Protein 1B6G (pdb70)

Radius of gyration: 17.7 Å; Cα contacts (8 Å, |Δi|>4): 627; chains: 1; bounding box: 46×47×39 Å

Organism: Xanthobacter autotrophicus (NCBI:txid280)

Solvent-accessible surface area: 12098 Å² total

Sequence (308 aa):
MVNAIRTPDQRFSNNLLDQYPFSPNYLDDLPPGYPGLRAHYLDEGNSDAEEDDVFLCLHGEPTWSYLYRKMIPVFAESGARVIAPDFFGFGKSDKPVDEEDYTFEFHRNFLLALIERLDLRNITLVVQDWGGFLGLTLPMADPSRFKRLIIMNALMTDPVTQPAFSAFVTQPADGFTAWKYDLVTPSDLRLDQFMKRWAPTLTEAEASAYAAPFPDTSYQAGVRKFPKMVAQRDQAIDISTEAISFWQNDWNGQTFMAIGMKDKLLGPDVMYPMKALINGCPEPLEIADAGHFVQEFGEQVAREALKHFAETE

InterPro domains:
  IPR000073 Alpha/beta hydrolase fold-1 [PF00561] (49-295)
  IPR000073 Alpha/beta hydrolase fold-1 [PR00111] (74-89)
  IPR000073 Alpha/beta hydrolase fold-1 [PR00111] (120-133)
  IPR000073 Alpha/beta hydrolase fold-1 [PR00111] (134-147)
  IPR000639 Epoxide hydrolase-like [PR00412] (54-72)
  IPR000639 Epoxide hydrolase-like [PR00412] (74-89)
  IPR000639 Epoxide hydrolase-like [PR00412] (120-133)
  IPR000639 Epoxide hydrolase-like [PR00412] (134-147)
  IPR000639 Epoxide hydrolase-like [PR00412] (284-306)
  IPR023489 Haloalkane dehalogenase, subfamily 1 [MF_01230] (2-308)
  IPR029058 Alpha/Beta hydrolase fold [G3DSA:3.40.50.1820] (1-310)
  IPR029058 Alpha/Beta hydrolase fold [SSF53474] (20-306)
  IPR051340 Haloalkane Dehalogenase Enzyme [PTHR42977] (33-165)

Foldseek 3Di:
DFAWDFFPPVLVVDADQDPFDWDWDACQPVHHPWIKIKGKDADLPDPEEEEAEDAFPAFLLLQSLQQVLQRVVRYIYIGIGFALHDRIIHRQALVCDDLVNRLVVVVSVCVVSVAANYAYEAAHSSACRVLLPCVVPVRRYAEYEDEQHHLADCVLPVLLQVLCPPDCVALVVLLCLQQPDQWRQQLVVCCVQWVVDDSSSSSSSRSRDPTCSSRSNNNNRSVCSNPPDPVSVSRVVSLCCQQPPDDHYYAYEYACAESRRGPSNVVVVQNSGPPYDDYHYDDHGYSSCSVVVNVSNVVSVVSVVVVD

CATH classification: 3.40.50.1820

Nearest PDB structures (foldseek):
  1b6g-assembly1_A  TM=1.003E+00  e=9.245E-66  Xanthobacter autotrophicus
  1bez-assembly1_A  TM=1.002E+00  e=3.307E-64  Xanthobacter autotrophicus
  1cij-assembly1_A  TM=1.003E+00  e=4.117E-63  Xanthobacter autotrophicus
  6f9o-assembly1_A  TM=8.985E-01  e=8.064E-27  Psychrobacter cryohalolentis K5
  5esr-assembly1_A-2  TM=8.765E-01  e=2.763E-26  Caulobacter vibrioides CB15

Secondary structure (DSSP, 8-state):
---EE---GGGGSS-SS--PPPEEEES-TT-TT-EEEEEEEE-TT-S-EEEE---TT--GGGGTTTHHHHHHTT-EEEEEPPTTSTTS-EES-GGG--HHHHHHHHHHHHHHHT--SEEEEE-THHHHHHTTSGGGSGGGEEEEEEE------TTT-THHHHTTTSSIIIIIHHHHHHHS-SS--HHHHHHHHSTT--HHHHHHHHTT-SSGGG-HHHHHHHHHHHS-----HHHHHHHHIIIII--SEEEEEEETT-SSSSHHHHHHHHHHSTTPPPPEEETT--S-GGGGHHHHHHHHHHHHHHT-

Structure (mmCIF, N/CA/C/O backbone):
data_1B6G
#
_entry.id   1B6G
#
_cell.length_a   92.180
_cell.length_b   72.029
_cell.length_c   40.909
_cell.angle_alpha   90.00
_cell.angle_beta   90.00
_cell.angle_gamma   90.00
#
_symmetry.space_group_name_H-M   'P 21 21 2'
#
loop_
_entity.id
_entity.type
_entity.pdbx_description
1 polymer 'HALOALKANE DEHALOGENASE'
2 non-polymer 'SULFATE ION'
3 non-polymer 'CHLORIDE ION'
4 non-polymer GLYCEROL
5 water water
#
loop_
_atom_site.group_PDB
_atom_site.id
_atom_site.type_symbol
_atom_site.label_atom_id
_atom_site.label_alt_id
_atom_site.label_comp_id
_atom_site.label_asym_id
_atom_site.label_entity_id
_atom_site.label_seq_id
_atom_site.pdbx_PDB_ins_code
_atom_site.Cartn_x
_atom_site.Cartn_y
_atom_site.Cartn_z
_atom_site.occupancy
_atom_site.B_iso_or_equiv
_atom_site.auth_seq_id
_atom_site.auth_comp_id
_atom_site.auth_asym_id
_atom_site.auth_atom_id
_atom_site.pdbx_PDB_model_num
ATOM 1 N N . MET A 1 1 ? 11.343 15.300 46.756 1.00 49.74 1 MET A N 1
ATOM 2 C CA . MET A 1 1 ? 12.007 15.375 45.448 1.00 40.36 1 MET A CA 1
ATOM 3 C C . MET A 1 1 ? 11.630 16.701 44.773 1.00 38.50 1 MET A C 1
ATOM 4 O O . MET A 1 1 ? 10.544 17.211 45.077 1.00 45.76 1 MET A O 1
ATOM 9 N N . VAL A 1 2 ? 12.473 17.238 43.918 1.00 33.54 2 VAL A N 1
ATOM 10 C CA . VAL A 1 2 ? 12.364 18.437 43.100 1.00 29.54 2 VAL A CA 1
ATOM 11 C C . VAL A 1 2 ? 11.243 18.332 42.067 1.00 30.10 2 VAL A C 1
ATOM 12 O O . VAL A 1 2 ? 11.173 17.242 41.463 1.00 29.82 2 VAL A O 1
ATOM 16 N N . ASN A 1 3 ? 10.441 19.382 41.882 1.00 27.14 3 ASN A N 1
ATOM 17 C CA . ASN A 1 3 ? 9.384 19.512 40.863 1.00 23.26 3 ASN A CA 1
ATOM 18 C C . ASN A 1 3 ? 9.958 19.597 39.453 1.00 19.74 3 ASN A C 1
ATOM 19 O O . ASN A 1 3 ? 10.638 20.598 39.171 1.00 18.24 3 ASN A O 1
ATOM 24 N N . ALA A 1 4 ? 9.808 18.612 38.581 1.00 16.76 4 ALA A N 1
ATOM 25 C CA . ALA A 1 4 ? 10.500 18.532 37.300 1.00 14.30 4 ALA A CA 1
ATOM 26 C C . ALA A 1 4 ? 9.602 17.946 36.228 1.00 13.30 4 ALA A C 1
ATOM 27 O O . ALA A 1 4 ? 8.625 17.242 36.501 1.00 15.00 4 ALA A O 1
ATOM 29 N N . ILE A 1 5 ? 9.946 18.275 34.983 1.00 13.00 5 ILE A N 1
ATOM 30 C CA . ILE A 1 5 ? 9.260 17.755 33.827 1.00 12.93 5 ILE A CA 1
ATOM 31 C C . ILE A 1 5 ? 10.263 17.111 32.883 1.00 12.41 5 ILE A C 1
ATOM 32 O O . ILE A 1 5 ? 11.480 17.330 32.970 1.00 13.59 5 ILE A O 1
ATOM 37 N N . ARG A 1 6 ? 9.738 16.334 31.962 1.00 12.49 6 ARG A N 1
ATOM 38 C CA . ARG A 1 6 ? 10.525 15.494 31.047 1.00 11.88 6 ARG A CA 1
ATOM 39 C C . ARG A 1 6 ? 10.154 15.806 29.621 1.00 11.47 6 ARG A C 1
ATOM 40 O O . ARG A 1 6 ? 8.982 15.809 29.236 1.00 12.37 6 ARG A O 1
ATOM 48 N N . THR A 1 7 ? 11.125 16.084 28.786 1.00 11.40 7 THR A N 1
ATOM 49 C CA . THR A 1 7 ? 10.878 16.355 27.375 1.00 10.94 7 THR A CA 1
ATOM 50 C C . THR A 1 7 ? 10.372 15.086 26.703 1.00 10.79 7 THR A C 1
ATOM 51 O O . THR A 1 7 ? 10.991 14.023 26.838 1.00 11.89 7 THR A O 1
ATOM 55 N N . PRO A 1 8 ? 9.279 15.141 25.967 1.00 11.69 8 PRO A N 1
ATOM 56 C CA . PRO A 1 8 ? 8.842 13.919 25.230 1.00 13.32 8 PRO A CA 1
ATOM 57 C C . PRO A 1 8 ? 9.917 13.399 24.314 1.00 12.78 8 PRO A C 1
ATOM 58 O O . PRO A 1 8 ? 10.602 14.174 23.626 1.00 12.99 8 PRO A O 1
ATOM 62 N N . ASP A 1 9 ? 10.072 12.076 24.278 1.00 14.37 9 ASP A N 1
ATOM 63 C CA . ASP A 1 9 ? 11.133 11.491 23.470 1.00 15.22 9 ASP A CA 1
ATOM 64 C C . ASP A 1 9 ? 10.963 11.788 22.001 1.00 12.89 9 ASP A C 1
ATOM 65 O O . ASP A 1 9 ? 11.968 11.867 21.285 1.00 13.13 9 ASP A O 1
ATOM 74 N N . GLN A 1 10 ? 9.716 12.001 21.540 1.00 13.74 10 GLN A N 1
ATOM 75 C CA . GLN A 1 10 ? 9.522 12.307 20.133 1.00 14.94 10 GLN A CA 1
ATOM 76 C C . GLN A 1 10 ? 10.254 13.576 19.723 1.00 12.38 10 GLN A C 1
ATOM 77 O O . GLN A 1 10 ? 10.521 13.737 18.524 1.00 12.42 10 GLN A O 1
ATOM 83 N N . ARG A 1 11 ? 10.551 14.512 20.632 1.00 11.27 11 ARG A N 1
ATOM 84 C CA . ARG A 1 11 ? 11.265 15.725 20.252 1.00 10.70 11 ARG A CA 1
ATOM 85 C C . ARG A 1 11 ? 12.655 15.429 19.707 1.00 10.70 11 ARG A C 1
ATOM 86 O O . ARG A 1 11 ? 13.250 16.291 19.060 1.00 11.08 11 ARG A O 1
ATOM 94 N N . PHE A 1 12 ? 13.173 14.228 19.968 1.00 10.53 12 PHE A N 1
ATOM 95 C CA . PHE A 1 12 ? 14.503 13.833 19.556 1.00 10.82 12 PHE A CA 1
ATOM 96 C C . PHE A 1 12 ? 14.447 12.916 18.356 1.00 10.73 12 PHE A C 1
ATOM 97 O O . PHE A 1 12 ? 15.499 12.431 17.908 1.00 11.65 12 PHE A O 1
ATOM 105 N N . SER A 1 13 ? 13.291 12.674 17.791 1.00 11.14 13 SER A N 1
ATOM 106 C CA . SER A 1 13 ? 13.172 11.751 16.672 1.00 11.30 13 SER A CA 1
ATOM 107 C C . SER A 1 13 ? 14.002 12.187 15.473 1.00 10.48 13 SER A C 1
ATOM 108 O O . SER A 1 13 ? 14.670 11.376 14.829 1.00 10.78 13 SER A O 1
ATOM 111 N N A ASN A 1 14 ? 13.820 13.477 15.173 0.59 10.33 14 ASN A N 1
ATOM 112 N N B ASN A 1 14 ? 14.041 13.475 15.057 0.41 12.53 14 ASN A N 1
ATOM 113 C CA A ASN A 1 14 ? 14.492 14.129 14.065 0.59 11.55 14 ASN A CA 1
ATOM 114 C CA B ASN A 1 14 ? 14.701 13.840 13.799 0.41 11.63 14 ASN A CA 1
ATOM 115 C C A ASN A 1 14 ? 15.673 14.893 14.636 0.59 11.41 14 ASN A C 1
ATOM 116 C C B ASN A 1 14 ? 16.013 14.594 13.906 0.41 11.59 14 ASN A C 1
ATOM 117 O O A ASN A 1 14 ? 15.491 15.953 15.231 0.59 12.22 14 ASN A O 1
ATOM 118 O O B ASN A 1 14 ? 16.391 15.385 13.024 0.41 14.75 14 ASN A O 1
ATOM 127 N N A LEU A 1 15 ? 16.861 14.349 14.459 0.59 11.20 15 LEU A N 1
ATOM 128 N N B LEU A 1 15 ? 16.820 14.401 14.930 0.41 11.65 15 LEU A N 1
ATOM 129 C CA A LEU A 1 15 ? 18.066 14.995 14.962 0.59 11.78 15 LEU A CA 1
ATOM 130 C CA B LEU A 1 15 ? 18.127 15.055 15.030 0.41 12.46 15 LEU A CA 1
ATOM 131 C C . LEU A 1 15 ? 19.123 14.787 13.903 1.00 12.94 15 LEU A C 1
ATOM 132 O O . LEU A 1 15 ? 19.213 13.716 13.329 1.00 15.27 15 LEU A O 1
ATOM 141 N N . ASP A 1 16 ? 19.953 15.821 13.635 1.00 12.50 16 ASP A N 1
ATOM 142 C CA . ASP A 1 16 ? 20.985 15.762 12.637 1.00 12.52 16 ASP A CA 1
ATOM 143 C C . ASP A 1 16 ? 22.293 15.277 13.226 1.00 11.38 16 ASP A C 1
ATOM 144 O O . ASP A 1 16 ? 22.904 15.938 14.096 1.00 11.96 16 ASP A O 1
ATOM 149 N N . GLN A 1 17 ? 22.792 14.124 12.746 1.00 11.91 17 GLN A N 1
ATOM 150 C CA . GLN A 1 17 ? 24.061 13.567 13.141 1.00 11.90 17 GLN A CA 1
ATOM 151 C C . GLN A 1 17 ? 24.203 13.353 14.658 1.00 11.11 17 GLN A C 1
ATOM 152 O O . GLN A 1 17 ? 25.209 13.690 15.273 1.00 12.52 17 GLN A O 1
ATOM 158 N N . TYR A 1 18 ? 23.182 12.718 15.231 1.00 10.48 18 TYR A N 1
ATOM 159 C CA . TYR A 1 18 ? 23.219 12.323 16.645 1.00 9.90 18 TYR A CA 1
ATOM 160 C C . TYR A 1 18 ? 22.753 10.863 16.736 1.00 10.06 18 TYR A C 1
ATOM 161 O O . TYR A 1 18 ? 21.595 10.601 17.155 1.00 10.75 18 TYR A O 1
ATOM 170 N N . PRO A 1 19 ? 23.602 9.922 16.314 1.00 10.32 19 PRO A N 1
ATOM 171 C CA . PRO A 1 19 ? 23.203 8.489 16.303 1.00 10.54 19 PRO A CA 1
ATOM 172 C C . PRO A 1 19 ? 23.508 7.786 17.592 1.00 10.17 19 PRO A C 1
ATOM 173 O O . PRO A 1 19 ? 23.500 6.552 17.593 1.00 12.81 19 PRO A O 1
ATOM 177 N N . PHE A 1 20 ? 23.759 8.481 18.669 1.00 10.37 20 PHE A N 1
ATOM 178 C CA . PHE A 1 20 ? 24.249 7.899 19.908 1.00 10.36 20 PHE A CA 1
ATOM 179 C C . PHE A 1 20 ? 23.101 7.458 20.788 1.00 10.22 20 PHE A C 1
ATOM 180 O O . PHE A 1 20 ? 22.171 8.244 21.025 1.00 10.49 20 PHE A O 1
ATOM 188 N N . SER A 1 21 ? 23.151 6.234 21.269 1.00 10.92 21 SER A N 1
ATOM 189 C CA . SER A 1 21 ? 22.009 5.656 21.983 1.00 10.47 21 SER A CA 1
ATOM 190 C C . SER A 1 21 ? 21.884 6.213 23.406 1.00 10.30 21 SER A C 1
ATOM 191 O O . SER A 1 21 ? 22.865 6.476 24.093 1.00 10.90 21 SER A O 1
ATOM 194 N N . PRO A 1 22 ? 20.647 6.341 23.885 1.00 10.44 22 PRO A N 1
ATOM 195 C CA . PRO A 1 22 ? 20.487 6.904 25.226 1.00 10.24 22 PRO A CA 1
ATOM 196 C C . PRO A 1 22 ? 20.792 5.945 26.352 1.00 10.68 22 PRO A C 1
ATOM 197 O O . PRO A 1 22 ? 20.477 4.764 26.294 1.00 12.35 22 PRO A O 1
ATOM 201 N N . ASN A 1 23 ? 21.337 6.497 27.431 1.00 11.07 23 ASN A N 1
ATOM 202 C CA . ASN A 1 23 ? 21.519 5.815 28.686 1.00 11.61 23 ASN A CA 1
ATOM 203 C C . ASN A 1 23 ? 20.983 6.713 29.771 1.00 11.38 23 ASN A C 1
ATOM 204 O O . ASN A 1 23 ? 21.062 7.942 29.658 1.00 11.09 23 ASN A O 1
ATOM 209 N N . TYR A 1 24 ? 20.449 6.137 30.839 1.00 12.09 24 TYR A N 1
ATOM 210 C CA . TYR A 1 24 ? 19.821 6.913 31.887 1.00 12.62 24 TYR A CA 1
ATOM 211 C C . TYR A 1 24 ? 20.251 6.491 33.274 1.00 13.88 24 TYR A C 1
ATOM 212 O O . TYR A 1 24 ? 20.439 5.302 33.548 1.00 15.36 24 TYR A O 1
ATOM 221 N N . LEU A 1 25 ? 20.372 7.433 34.171 1.00 14.79 25 LEU A N 1
ATOM 222 C CA . LEU A 1 25 ? 20.606 7.206 35.611 1.00 16.08 25 LEU A CA 1
ATOM 223 C C . LEU A 1 25 ? 19.420 7.827 36.342 1.00 15.51 25 LEU A C 1
ATOM 224 O O . LEU A 1 25 ? 19.200 9.029 36.267 1.00 16.77 25 LEU A O 1
ATOM 229 N N . ASP A 1 26 ? 18.666 7.010 37.029 1.00 17.65 26 ASP A N 1
ATOM 230 C CA . ASP A 1 26 ? 17.485 7.409 37.762 1.00 19.40 26 ASP A CA 1
ATOM 231 C C . ASP A 1 26 ? 17.835 7.549 39.228 1.00 20.24 26 ASP A C 1
ATOM 232 O O . ASP A 1 26 ? 18.538 6.709 39.796 1.00 22.15 26 ASP A O 1
ATOM 237 N N . ASP A 1 27 ? 17.307 8.591 39.848 1.00 22.48 27 ASP A N 1
ATOM 238 C CA . ASP A 1 27 ? 17.425 8.726 41.293 1.00 23.58 27 ASP A CA 1
ATOM 239 C C . ASP A 1 27 ? 18.872 8.625 41.799 1.00 26.05 27 ASP A C 1
ATOM 240 O O . ASP A 1 27 ? 19.130 7.937 42.802 1.00 28.11 27 ASP A O 1
ATOM 245 N N . LEU A 1 28 ? 19.822 9.281 41.141 1.00 24.98 28 LEU A N 1
ATOM 246 C CA . LEU A 1 28 ? 21.168 9.384 41.732 1.00 22.98 28 LEU A CA 1
ATOM 247 C C . LEU A 1 28 ? 21.078 9.906 43.142 1.00 24.27 28 LEU A C 1
ATOM 248 O O . LEU A 1 28 ? 20.137 10.647 43.452 1.00 23.99 28 LEU A O 1
ATOM 253 N N A PRO A 1 29 ? 22.002 9.550 44.024 0.47 25.31 29 PRO A N 1
ATOM 254 N N B PRO A 1 29 ? 22.022 9.576 44.021 0.53 25.35 29 PRO A N 1
ATOM 255 C CA A PRO A 1 29 ? 21.990 10.114 45.383 0.47 26.58 29 PRO A CA 1
ATOM 256 C CA B PRO A 1 29 ? 21.956 10.114 45.390 0.53 26.26 29 PRO A CA 1
ATOM 257 C C . PRO A 1 29 ? 21.978 11.641 45.337 1.00 23.85 29 PRO A C 1
ATOM 258 O O . PRO A 1 29 ? 22.835 12.254 44.684 1.00 24.25 29 PRO A O 1
ATOM 265 N N . GLY A 1 30 ? 21.004 12.245 46.021 1.00 25.40 30 GLY A N 1
ATOM 266 C CA . GLY A 1 30 ? 20.829 13.684 46.026 1.00 24.28 30 GLY A CA 1
ATOM 267 C C . GLY A 1 30 ? 19.832 14.166 44.993 1.00 21.14 30 GLY A C 1
ATOM 268 O O . GLY A 1 30 ? 19.492 15.352 44.978 1.00 22.89 30 GLY A O 1
ATOM 269 N N . TYR A 1 31 ? 19.377 13.266 44.103 1.00 20.58 31 TYR A N 1
ATOM 270 C CA . TYR A 1 31 ? 18.565 13.597 42.963 1.00 19.81 31 TYR A CA 1
ATOM 271 C C . TYR A 1 31 ? 17.389 12.651 42.866 1.00 19.33 31 TYR A C 1
ATOM 272 O O . TYR A 1 31 ? 17.092 12.111 41.786 1.00 19.82 31 TYR A O 1
ATOM 281 N N . PRO A 1 32 ? 16.632 12.470 43.963 1.00 23.24 32 PRO A N 1
ATOM 282 C CA . PRO A 1 32 ? 15.501 11.532 43.915 1.00 25.02 32 PRO A CA 1
ATOM 283 C C . PRO A 1 32 ? 14.451 12.057 42.965 1.00 23.98 32 PRO A C 1
ATOM 284 O O . PRO A 1 32 ? 14.103 13.232 42.862 1.00 24.63 32 PRO A O 1
ATOM 288 N N . GLY A 1 33 ? 13.899 11.140 42.201 1.00 23.90 33 GLY A N 1
ATOM 289 C CA . GLY A 1 33 ? 12.862 11.466 41.247 1.00 23.83 33 GLY A CA 1
ATOM 290 C C . GLY A 1 33 ? 13.327 12.001 39.908 1.00 21.70 33 GLY A C 1
ATOM 291 O O . GLY A 1 33 ? 12.486 12.177 39.037 1.00 26.49 33 GLY A O 1
ATOM 292 N N . LEU A 1 34 ? 14.627 12.198 39.736 1.00 17.76 34 LEU A N 1
ATOM 293 C CA . LEU A 1 34 ? 15.179 12.831 38.535 1.00 16.31 34 LEU A CA 1
ATOM 294 C C . LEU A 1 34 ? 15.912 11.762 37.729 1.00 16.90 34 LEU A C 1
ATOM 295 O O . LEU A 1 34 ? 16.669 10.992 38.334 1.00 18.68 34 LEU A O 1
ATOM 300 N N . ARG A 1 35 ? 15.647 11.787 36.406 1.00 14.45 35 ARG A N 1
ATOM 301 C CA . ARG A 1 35 ? 16.370 10.913 35.481 1.00 14.22 35 ARG A CA 1
ATOM 302 C C . ARG A 1 35 ? 17.372 11.744 34.670 1.00 12.55 35 ARG A C 1
ATOM 303 O O . ARG A 1 35 ? 16.957 12.778 34.091 1.00 13.06 35 ARG A O 1
ATOM 311 N N . ALA A 1 36 ? 18.615 11.341 34.660 1.00 12.64 36 ALA A N 1
ATOM 312 C CA . ALA A 1 36 ? 19.658 11.968 33.884 1.00 12.11 36 ALA A CA 1
ATOM 313 C C . ALA A 1 36 ? 19.998 11.134 32.669 1.00 11.37 36 ALA A C 1
ATOM 314 O O . ALA A 1 36 ? 20.118 9.897 32.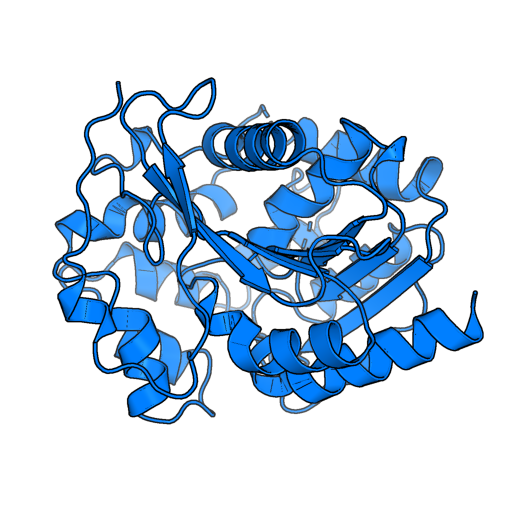759 1.00 13.52 36 ALA A O 1
ATOM 316 N N . HIS A 1 37 ? 20.176 11.761 31.536 1.00 10.59 37 HIS A N 1
ATOM 317 C CA . HIS A 1 37 ? 20.610 11.156 30.300 1.00 10.52 37 HIS A CA 1
ATOM 318 C C . HIS A 1 37 ? 22.110 11.305 30.142 1.00 10.53 37 HIS A C 1
ATOM 319 O O . HIS A 1 37 ? 22.679 12.394 30.413 1.00 10.79 37 HIS A O 1
ATOM 326 N N . TYR A 1 38 ? 22.762 10.279 29.622 1.00 10.54 38 TYR A N 1
ATOM 327 C CA . TYR A 1 38 ? 24.171 10.404 29.216 1.00 10.73 38 TYR A CA 1
ATOM 328 C C . TYR A 1 38 ? 24.424 9.462 28.052 1.00 10.69 38 TYR A C 1
ATOM 329 O O . TYR A 1 38 ? 23.817 8.373 27.912 1.00 11.31 38 TYR A O 1
ATOM 338 N N . LEU A 1 39 ? 25.360 9.850 27.210 1.00 10.16 39 LEU A N 1
ATOM 339 C CA . LEU A 1 39 ? 25.949 9.017 26.204 1.00 10.41 39 LEU A CA 1
ATOM 340 C C . LEU A 1 39 ? 27.098 8.232 26.804 1.00 10.99 39 LEU A C 1
ATOM 341 O O . LEU A 1 39 ? 27.821 8.713 27.671 1.00 11.03 39 LEU A O 1
ATOM 346 N N . ASP A 1 40 ? 27.253 6.989 26.316 1.00 11.12 40 ASP A N 1
ATOM 347 C CA . ASP A 1 40 ? 28.310 6.047 26.737 1.00 11.48 40 ASP A CA 1
ATOM 348 C C . ASP A 1 40 ? 28.743 5.314 25.500 1.00 11.60 40 ASP A C 1
ATOM 349 O O . ASP A 1 40 ? 28.146 4.312 25.123 1.00 12.88 40 ASP A O 1
ATOM 354 N N . GLU A 1 41 ? 29.712 5.853 24.811 1.00 11.93 41 GLU A N 1
ATOM 355 C CA . GLU A 1 41 ? 30.124 5.436 23.492 1.00 11.86 41 GLU A CA 1
ATOM 356 C C . GLU A 1 41 ? 31.523 4.844 23.535 1.00 12.88 41 GLU A C 1
ATOM 357 O O . GLU A 1 41 ? 32.341 5.167 24.365 1.00 18.09 41 GLU A O 1
ATOM 363 N N . GLY A 1 42 ? 31.814 3.971 22.585 1.00 13.40 42 GLY A N 1
ATOM 364 C CA . GLY A 1 42 ? 33.055 3.307 22.543 1.00 13.40 42 GLY A CA 1
ATOM 365 C C . GLY A 1 42 ? 33.139 2.108 23.437 1.00 13.51 42 GLY A C 1
ATOM 366 O O . GLY A 1 42 ? 32.161 1.672 24.007 1.00 16.30 42 GLY A O 1
ATOM 367 N N . ASN A 1 43 ? 34.322 1.518 23.527 1.00 13.85 43 ASN A N 1
ATOM 368 C CA . ASN A 1 43 ? 34.531 0.291 24.297 1.00 14.24 43 ASN A CA 1
ATOM 369 C C . ASN A 1 43 ? 34.246 0.544 25.800 1.00 13.36 43 ASN A C 1
ATOM 370 O O . ASN A 1 43 ? 34.995 1.296 26.414 1.00 15.27 43 ASN A O 1
ATOM 375 N N . SER A 1 44 ? 33.235 -0.110 26.354 1.00 15.14 44 SER A N 1
ATOM 376 C CA . SER A 1 44 ? 32.830 0.043 27.727 1.00 16.50 44 SER A CA 1
ATOM 377 C C . SER A 1 44 ? 33.949 -0.344 28.698 1.00 16.63 44 SER A C 1
ATOM 378 O O . SER A 1 44 ? 33.933 0.101 29.842 1.00 19.34 44 SER A O 1
ATOM 383 N N . ASP A 1 45 ? 34.854 -1.222 28.276 1.00 17.88 45 ASP A N 1
ATOM 384 C CA . ASP A 1 45 ? 35.985 -1.694 29.066 1.00 20.60 45 ASP A CA 1
ATOM 385 C C . ASP A 1 45 ? 37.261 -0.927 28.772 1.00 19.93 45 ASP A C 1
ATOM 386 O O . ASP A 1 45 ? 38.315 -1.335 29.264 1.00 21.04 45 ASP A O 1
ATOM 391 N N . ALA A 1 46 ? 37.185 0.203 28.071 1.00 17.39 46 ALA A N 1
ATOM 392 C CA . ALA A 1 46 ? 38.390 0.939 27.737 1.00 17.82 46 ALA A CA 1
ATOM 393 C C . ALA A 1 46 ? 39.068 1.464 29.010 1.00 19.42 46 ALA A C 1
ATOM 394 O O . ALA A 1 46 ? 38.419 1.743 30.020 1.00 23.01 46 ALA A O 1
ATOM 396 N N A GLU A 1 47 ? 40.387 1.575 28.947 0.63 19.64 47 GLU A N 1
ATOM 397 N N B GLU A 1 47 ? 40.370 1.646 28.878 0.37 19.93 47 GLU A N 1
ATOM 398 C CA A GLU A 1 47 ? 41.030 2.140 30.144 0.63 19.56 47 GLU A CA 1
ATOM 399 C CA B GLU A 1 47 ? 41.412 2.181 29.706 0.37 20.31 47 GLU A CA 1
ATOM 400 C C A GLU A 1 47 ? 40.699 3.620 30.213 0.63 20.05 47 GLU A C 1
ATOM 401 C C B GLU A 1 47 ? 41.481 3.701 29.818 0.37 18.37 47 GLU A C 1
ATOM 402 O O A GLU A 1 47 ? 40.338 4.095 31.304 0.63 24.92 47 GLU A O 1
ATOM 403 O O B GLU A 1 47 ? 42.322 4.260 30.539 0.37 17.34 47 GLU A O 1
ATOM 414 N N A ASP A 1 48 ? 40.788 4.354 29.115 0.63 17.80 48 ASP A N 1
ATOM 415 N N B ASP A 1 48 ? 40.613 4.361 29.075 0.37 17.90 48 ASP A N 1
ATOM 416 C CA A ASP A 1 48 ? 40.592 5.807 29.074 0.63 18.84 48 ASP A CA 1
ATOM 417 C CA B ASP A 1 48 ? 40.576 5.821 29.167 0.37 18.39 48 ASP A CA 1
ATOM 418 C C . ASP A 1 48 ? 39.121 6.171 28.884 1.00 17.74 48 ASP A C 1
ATOM 419 O O . ASP A 1 48 ? 38.462 5.591 28.022 1.00 19.43 48 ASP A O 1
ATOM 428 N N . VAL A 1 49 ? 38.671 7.169 29.645 1.00 15.44 49 VAL A N 1
ATOM 429 C CA . VAL A 1 49 ? 37.307 7.644 29.498 1.00 14.32 49 VAL A CA 1
ATOM 430 C C . VAL A 1 49 ? 37.347 9.151 29.298 1.00 13.29 49 VAL A C 1
ATOM 431 O O . VAL A 1 49 ? 37.914 9.875 30.112 1.00 14.35 49 VAL A O 1
ATOM 438 N N . PHE A 1 50 ? 36.750 9.616 28.194 1.00 12.87 50 PHE A N 1
ATOM 439 C CA . PHE A 1 50 ? 36.609 11.046 27.896 1.00 12.62 50 PHE A CA 1
ATOM 440 C C . PHE A 1 50 ? 35.282 11.493 28.441 1.00 12.34 50 PHE A C 1
ATOM 441 O O . PHE A 1 50 ? 34.224 11.123 27.931 1.00 13.71 50 PHE A O 1
ATOM 449 N N . LEU A 1 51 ? 35.312 12.301 29.503 1.00 10.99 51 LEU A N 1
ATOM 450 C CA . LEU A 1 51 ? 34.104 12.820 30.130 1.00 11.26 51 LEU A CA 1
ATOM 451 C C . LEU A 1 51 ? 33.835 14.216 29.550 1.00 10.20 51 LEU A C 1
ATOM 452 O O . LEU A 1 51 ? 34.585 15.168 29.876 1.00 10.84 51 LEU A O 1
ATOM 457 N N . CYS A 1 52 ? 32.834 14.341 28.729 1.00 10.25 52 CYS A N 1
ATOM 458 C CA . CYS A 1 52 ? 32.594 15.508 27.896 1.00 9.48 52 CYS A CA 1
ATOM 459 C C . CYS A 1 52 ? 31.416 16.300 28.473 1.00 9.23 52 CYS A C 1
ATOM 460 O O . CYS A 1 52 ? 30.273 15.834 28.449 1.00 10.10 52 CYS A O 1
ATOM 463 N N . LEU A 1 53 ? 31.700 17.487 29.007 1.00 9.23 53 LEU A N 1
ATOM 464 C CA . LEU A 1 53 ? 30.728 18.278 29.750 1.00 9.39 53 LEU A CA 1
ATOM 465 C C . LEU A 1 53 ? 30.300 19.497 28.944 1.00 8.87 53 LEU A C 1
ATOM 466 O O . LEU A 1 53 ? 31.156 20.302 28.524 1.00 9.47 53 LEU A O 1
ATOM 471 N N . HIS A 1 54 ? 28.990 19.631 28.708 1.00 9.06 54 HIS A N 1
ATOM 472 C CA . HIS A 1 54 ? 28.462 20.744 27.916 1.00 8.77 54 HIS A CA 1
ATOM 473 C C . HIS A 1 54 ? 28.225 21.955 28.817 1.00 8.92 54 HIS A C 1
ATOM 474 O O . HIS A 1 54 ? 28.346 21.876 30.044 1.00 9.59 54 HIS A O 1
ATOM 481 N N . GLY A 1 55 ? 27.816 23.057 28.201 1.00 8.94 55 GLY A N 1
ATOM 482 C CA . GLY A 1 55 ? 27.473 24.267 28.938 1.00 9.70 55 GLY A CA 1
ATOM 483 C C . GLY A 1 55 ? 26.153 24.819 28.513 1.00 8.89 55 GLY A C 1
ATOM 484 O O . GLY A 1 55 ? 25.203 24.107 28.155 1.00 9.40 55 GLY A O 1
ATOM 485 N N . GLU A 1 56 ? 26.028 26.134 28.633 1.00 9.34 56 GLU A N 1
ATOM 486 C CA . GLU A 1 56 ? 24.808 26.865 28.351 1.00 8.78 56 GLU A CA 1
ATOM 487 C C . GLU A 1 56 ? 24.703 27.204 26.882 1.00 8.52 56 GLU A C 1
ATOM 488 O O . GLU A 1 56 ? 25.683 27.684 26.319 1.00 10.96 56 GLU A O 1
ATOM 494 N N . PRO A 1 57 ? 23.529 27.162 26.246 1.00 8.87 57 PRO A N 1
ATOM 495 C CA . PRO A 1 57 ? 22.289 26.464 26.597 1.00 8.84 57 PRO A CA 1
ATOM 496 C C . PRO A 1 57 ? 22.191 25.163 25.784 1.00 8.52 57 PRO A C 1
ATOM 497 O O . PRO A 1 57 ? 21.262 24.984 25.016 1.00 10.36 57 PRO A O 1
ATOM 501 N N . THR A 1 58 ? 23.202 24.314 25.925 1.00 8.44 58 THR A N 1
ATOM 502 C CA . THR A 1 58 ? 23.391 23.171 25.027 1.00 8.50 58 THR A CA 1
ATOM 503 C C . THR A 1 58 ? 23.102 21.868 25.749 1.00 8.45 58 THR A C 1
ATOM 504 O O . THR A 1 58 ? 22.389 21.822 26.737 1.00 8.58 58 THR A O 1
ATOM 508 N N . TRP A 1 59 ? 23.646 20.781 25.169 1.00 8.48 59 TRP A N 1
ATOM 509 C CA . TRP A 1 59 ? 23.497 19.419 25.703 1.00 8.33 59 TRP A CA 1
ATOM 510 C C . TRP A 1 59 ? 24.577 18.603 25.001 1.00 8.74 59 TRP A C 1
ATOM 511 O O . TRP A 1 59 ? 25.414 19.141 24.283 1.00 8.70 59 TRP A O 1
ATOM 522 N N . SER A 1 60 ? 24.565 17.284 25.222 1.00 8.74 60 SER A N 1
ATOM 523 C CA . SER A 1 60 ? 25.584 16.392 24.667 1.00 8.97 60 SER A CA 1
ATOM 524 C C . SER A 1 60 ? 25.619 16.422 23.146 1.00 8.73 60 SER A C 1
ATOM 525 O O . SER A 1 60 ? 26.652 16.075 22.578 1.00 9.39 60 SER A O 1
ATOM 528 N N . TYR A 1 61 ? 24.559 16.903 22.486 1.00 8.48 61 TYR A N 1
ATOM 529 C CA . TYR A 1 61 ? 24.558 17.146 21.043 1.00 8.53 61 TYR A CA 1
ATOM 530 C C . TYR A 1 61 ? 25.759 17.961 20.599 1.00 8.20 61 TYR A C 1
ATOM 531 O O . TYR A 1 61 ? 26.311 17.788 19.528 1.00 8.78 61 TYR A O 1
ATOM 540 N N . LEU A 1 62 ? 26.197 18.915 21.453 1.00 8.47 62 LEU A N 1
ATOM 541 C CA . LEU A 1 62 ? 27.335 19.778 21.147 1.00 8.91 62 LEU A CA 1
ATOM 542 C C . LEU A 1 62 ? 28.603 18.973 20.918 1.00 8.84 62 LEU A C 1
ATOM 543 O O . LEU A 1 62 ? 29.500 19.449 20.216 1.00 9.32 62 LEU A O 1
ATOM 548 N N . TYR A 1 63 ? 28.727 17.800 21.504 1.00 9.02 63 TYR A N 1
ATOM 549 C CA . TYR A 1 63 ? 29.889 16.932 21.381 1.00 9.35 63 TYR A CA 1
ATOM 550 C C . TYR A 1 63 ? 29.814 15.975 20.210 1.00 9.41 63 TYR A C 1
ATOM 551 O O . TYR A 1 63 ? 30.733 15.134 20.057 1.00 9.85 63 TYR A O 1
ATOM 560 N N . ARG A 1 64 ? 28.812 16.045 19.347 1.00 9.28 64 ARG A N 1
ATOM 561 C CA . ARG A 1 64 ? 28.606 15.012 18.332 1.00 9.81 64 ARG A CA 1
ATOM 562 C C . ARG A 1 64 ? 29.737 14.842 17.343 1.00 9.71 64 ARG A C 1
ATOM 563 O O . ARG A 1 64 ? 29.845 13.792 16.735 1.00 11.19 64 ARG A O 1
ATOM 571 N N . LYS A 1 65 ? 30.557 15.876 17.094 1.00 10.07 65 LYS A N 1
ATOM 572 C CA . LYS A 1 65 ? 31.697 15.774 16.193 1.00 10.40 65 LYS A CA 1
ATOM 573 C C . LYS A 1 65 ? 32.949 15.225 16.866 1.00 10.63 65 LYS A C 1
ATOM 574 O O . LYS A 1 65 ? 33.863 14.756 16.196 1.00 13.16 65 LYS A O 1
ATOM 580 N N . MET A 1 66 ? 33.015 15.345 18.174 1.00 10.26 66 MET A N 1
ATOM 581 C CA . MET A 1 66 ? 34.166 14.874 18.959 1.00 10.36 66 MET A CA 1
ATOM 582 C C . MET A 1 66 ? 34.041 13.421 19.368 1.00 10.64 66 MET A C 1
ATOM 583 O O . MET A 1 66 ? 35.035 12.673 19.419 1.00 11.60 66 MET A O 1
ATOM 588 N N . ILE A 1 67 ? 32.834 13.004 19.763 1.00 10.71 67 ILE A N 1
ATOM 589 C CA . ILE A 1 67 ? 32.613 11.661 20.271 1.00 11.21 67 ILE A CA 1
ATOM 590 C C . ILE A 1 67 ? 33.143 10.578 19.342 1.00 11.81 67 ILE A C 1
ATOM 591 O O . ILE A 1 67 ? 33.864 9.679 19.804 1.00 12.48 67 ILE A O 1
ATOM 596 N N . PRO A 1 68 ? 32.824 10.617 18.050 1.00 12.02 68 PRO A N 1
ATOM 597 C CA . PRO A 1 68 ? 33.316 9.526 17.172 1.00 13.11 68 PRO A CA 1
ATOM 598 C C . PRO A 1 68 ? 34.826 9.449 17.149 1.00 13.26 68 PRO A C 1
ATOM 599 O O . PRO A 1 68 ? 35.420 8.364 17.022 1.00 14.21 68 PRO A O 1
ATOM 603 N N . VAL A 1 69 ? 35.513 10.591 17.210 1.00 12.79 69 VAL A N 1
ATOM 604 C CA . VAL A 1 69 ? 36.958 10.647 17.142 1.00 13.17 69 VAL A CA 1
ATOM 605 C C . VAL A 1 69 ? 37.569 9.992 18.361 1.00 13.57 69 VAL A C 1
ATOM 606 O O . VAL A 1 69 ? 38.484 9.161 18.304 1.00 14.69 69 VAL A O 1
ATOM 610 N N . PHE A 1 70 ? 37.031 10.357 19.527 1.00 12.71 70 PHE A N 1
ATOM 611 C CA . PHE A 1 70 ? 37.516 9.733 20.758 1.00 12.73 70 PHE A CA 1
ATOM 612 C C . PHE A 1 70 ? 37.233 8.240 20.771 1.00 13.44 70 PHE A C 1
ATOM 613 O O . PHE A 1 70 ? 38.110 7.463 21.144 1.00 16.11 70 PHE A O 1
ATOM 621 N N . ALA A 1 71 ? 36.039 7.845 20.349 1.00 13.85 71 ALA A N 1
ATOM 622 C CA . ALA A 1 71 ? 35.690 6.410 20.374 1.00 14.31 71 ALA A CA 1
ATOM 623 C C . ALA A 1 71 ? 36.610 5.616 19.436 1.00 15.44 71 ALA A C 1
ATOM 624 O O . ALA A 1 71 ? 37.041 4.514 19.757 1.00 17.89 71 ALA A O 1
ATOM 626 N N . GLU A 1 72 ? 36.863 6.186 18.255 1.00 16.33 72 GLU A N 1
ATOM 627 C CA . GLU A 1 72 ? 37.698 5.473 17.269 1.00 19.43 72 GLU A CA 1
ATOM 628 C C . GLU A 1 72 ? 39.110 5.276 17.753 1.00 21.56 72 GLU A C 1
ATOM 629 O O . GLU A 1 72 ? 39.779 4.364 17.274 1.00 22.60 72 GLU A O 1
ATOM 640 N N . SER A 1 73 ? 39.575 6.062 18.695 1.00 18.67 73 SER A N 1
ATOM 641 C CA . SER A 1 73 ? 40.913 5.894 19.229 1.00 19.48 73 SER A CA 1
ATOM 642 C C . SER A 1 73 ? 40.989 4.758 20.241 1.00 19.71 73 SER A C 1
ATOM 643 O O . SER A 1 73 ? 42.085 4.463 20.697 1.00 21.01 73 SER A O 1
ATOM 646 N N . GLY A 1 74 ? 39.864 4.141 20.552 1.00 17.85 74 GLY A N 1
ATOM 647 C CA . GLY A 1 74 ? 39.762 3.036 21.461 1.00 18.61 74 GLY A CA 1
ATOM 648 C C . GLY A 1 74 ? 39.331 3.409 22.848 1.00 17.84 74 GLY A C 1
ATOM 649 O O . GLY A 1 74 ? 39.273 2.578 23.770 1.00 21.07 74 GLY A O 1
ATOM 650 N N . ALA A 1 75 ? 38.992 4.669 23.072 1.00 18.16 75 ALA A N 1
ATOM 651 C CA . ALA A 1 75 ? 38.532 5.149 24.356 1.00 17.42 75 ALA A CA 1
ATOM 652 C C . ALA A 1 75 ? 37.014 5.018 24.509 1.00 15.53 75 ALA A C 1
ATOM 653 O O . ALA A 1 75 ? 36.285 4.873 23.535 1.00 16.57 75 ALA A O 1
ATOM 655 N N . ARG A 1 76 ? 36.577 5.096 25.760 1.00 16.02 76 ARG A N 1
ATOM 656 C CA . ARG A 1 76 ? 35.176 5.247 26.125 1.00 14.91 76 ARG A CA 1
ATOM 657 C C . ARG A 1 76 ? 34.846 6.725 26.217 1.00 13.64 76 ARG A C 1
ATOM 658 O O . ARG A 1 76 ? 35.733 7.521 26.591 1.00 15.38 76 ARG A O 1
ATOM 666 N N . VAL A 1 77 ? 33.632 7.102 25.916 1.00 13.58 77 VAL A N 1
ATOM 667 C CA . VAL A 1 77 ? 33.214 8.494 25.959 1.00 12.03 77 VAL A CA 1
ATOM 668 C C . VAL A 1 77 ? 31.928 8.592 26.730 1.00 11.75 77 VAL A C 1
ATOM 669 O O . VAL A 1 77 ? 30.930 7.943 26.388 1.00 13.02 77 VAL A O 1
ATOM 673 N N . ILE A 1 78 ? 31.914 9.411 27.777 1.00 11.62 78 ILE A N 1
ATOM 674 C CA . ILE A 1 78 ? 30.736 9.681 28.578 1.00 11.09 78 ILE A CA 1
ATOM 675 C C . ILE A 1 78 ? 30.366 11.132 28.392 1.00 10.26 78 ILE A C 1
ATOM 676 O O . ILE A 1 78 ? 31.176 12.025 28.661 1.00 11.30 78 ILE A O 1
ATOM 681 N N . ALA A 1 79 ? 29.125 11.419 27.974 1.00 9.85 79 ALA A N 1
ATOM 682 C CA . ALA A 1 79 ? 28.683 12.788 27.713 1.00 9.42 79 ALA A CA 1
ATOM 683 C C . ALA A 1 79 ? 27.323 12.970 28.331 1.00 9.48 79 ALA A C 1
ATOM 684 O O . ALA A 1 79 ? 26.284 12.593 27.756 1.00 10.21 79 ALA A O 1
ATOM 686 N N . PRO A 1 80 ? 27.276 13.489 29.569 1.00 9.67 80 PRO A N 1
ATOM 687 C CA . PRO A 1 80 ? 25.991 13.646 30.259 1.00 10.15 80 PRO A CA 1
ATOM 688 C C . PRO A 1 80 ? 25.306 14.947 29.896 1.00 9.20 80 PRO A C 1
ATOM 689 O O . PRO A 1 80 ? 25.985 15.938 29.587 1.00 9.94 80 PRO A O 1
ATOM 693 N N . ASP A 1 81 ? 24.004 14.966 29.995 1.00 9.15 81 ASP A N 1
ATOM 694 C CA . ASP A 1 81 ? 23.189 16.173 29.937 1.00 9.39 81 ASP A CA 1
ATOM 695 C C . ASP A 1 81 ? 22.919 16.640 31.354 1.00 9.38 81 ASP A C 1
ATOM 696 O O . ASP A 1 81 ? 22.371 15.862 32.168 1.00 9.67 81 ASP A O 1
ATOM 701 N N . PHE A 1 82 ? 23.228 17.888 31.673 1.00 9.22 82 PHE A N 1
ATOM 702 C CA . PHE A 1 82 ? 22.816 18.411 32.964 1.00 9.51 82 PHE A CA 1
ATOM 703 C C . PHE A 1 82 ? 21.319 18.382 33.119 1.00 9.54 82 PHE A C 1
ATOM 704 O O . PHE A 1 82 ? 20.557 18.518 32.159 1.00 9.76 82 PHE A O 1
ATOM 712 N N . PHE A 1 83 ? 20.859 18.225 34.358 1.00 10.13 83 PHE A N 1
ATOM 713 C CA . PHE A 1 83 ? 19.433 18.466 34.620 1.00 10.05 83 PHE A CA 1
ATOM 714 C C . PHE A 1 83 ? 19.087 19.880 34.129 1.00 9.25 83 PHE A C 1
ATOM 715 O O . PHE A 1 83 ? 19.861 20.818 34.338 1.00 10.09 83 PHE A O 1
ATOM 723 N N . GLY A 1 84 ? 17.955 19.996 33.456 1.00 10.20 84 GLY A N 1
ATOM 724 C CA . GLY A 1 84 ? 17.543 21.187 32.776 1.00 9.74 84 GLY A CA 1
ATOM 725 C C . GLY A 1 84 ? 17.828 21.189 31.280 1.00 9.15 84 GLY A C 1
ATOM 726 O O . GLY A 1 84 ? 17.416 22.125 30.590 1.00 9.71 84 GLY A O 1
ATOM 727 N N . PHE A 1 85 ? 18.554 20.178 30.766 1.00 8.86 85 PHE A N 1
ATOM 728 C CA . PHE A 1 85 ? 19.111 20.242 29.422 1.00 8.83 85 PHE A CA 1
ATOM 729 C C . PHE A 1 85 ? 18.966 18.899 28.722 1.00 9.00 85 PHE A C 1
ATOM 730 O O . PHE A 1 85 ? 18.859 17.842 29.364 1.00 9.64 85 PHE A O 1
ATOM 738 N N . GLY A 1 86 ? 18.990 18.936 27.394 1.00 9.07 86 GLY A N 1
ATOM 739 C CA . GLY A 1 86 ? 19.074 17.698 26.615 1.00 8.97 86 GLY A CA 1
ATOM 740 C C . GLY A 1 86 ? 17.925 16.751 26.925 1.00 8.57 86 GLY A C 1
ATOM 741 O O . GLY A 1 86 ? 16.771 17.167 26.914 1.00 9.08 86 GLY A O 1
ATOM 742 N N . LYS A 1 87 ? 18.265 15.496 27.154 1.00 9.23 87 LYS A N 1
ATOM 743 C CA . LYS A 1 87 ? 17.288 14.443 27.448 1.00 9.68 87 LYS A CA 1
ATOM 744 C C . LYS A 1 87 ? 17.185 14.222 28.936 1.00 9.63 87 LYS A C 1
ATOM 745 O O . LYS A 1 87 ? 16.444 13.308 29.371 1.00 11.14 87 LYS A O 1
ATOM 751 N N . SER A 1 88 ? 17.843 15.025 29.785 1.00 9.89 88 SER A N 1
ATOM 752 C CA . SER A 1 88 ? 17.681 14.906 31.219 1.00 10.02 88 SER A CA 1
ATOM 753 C C . SER A 1 88 ? 16.412 15.543 31.707 1.00 10.33 88 SER A C 1
ATOM 754 O O . SER A 1 88 ? 15.842 16.453 31.046 1.00 10.56 88 SER A O 1
ATOM 757 N N . ASP A 1 89 ? 15.908 15.139 32.862 1.00 11.00 89 ASP A N 1
ATOM 758 C CA . ASP A 1 89 ? 14.741 15.807 33.461 1.00 11.23 89 ASP A CA 1
ATOM 759 C C . ASP A 1 89 ? 15.099 17.249 33.803 1.00 11.14 89 ASP A C 1
ATOM 760 O O . ASP A 1 89 ? 16.260 17.617 33.947 1.00 11.45 89 ASP A O 1
ATOM 765 N N . LYS A 1 90 ? 14.058 18.054 33.928 1.00 11.46 90 LYS A N 1
ATOM 766 C CA . LYS A 1 90 ? 14.167 19.512 33.960 1.00 11.46 90 LYS A CA 1
ATOM 767 C C . LYS A 1 90 ? 13.346 20.095 35.101 1.00 11.72 90 LYS A C 1
ATOM 768 O O . LYS A 1 90 ? 12.144 20.273 34.992 1.00 12.00 90 LYS A O 1
ATOM 774 N N . PRO A 1 91 ? 13.998 20.335 36.247 1.00 11.93 91 PRO A N 1
ATOM 775 C CA . PRO A 1 91 ? 13.337 21.117 37.317 1.00 12.75 91 PRO A CA 1
ATOM 776 C C . PRO A 1 91 ? 12.675 22.367 36.763 1.00 12.50 91 PRO A C 1
ATOM 777 O O . PRO A 1 91 ? 13.264 23.036 35.889 1.00 12.03 91 PRO A O 1
ATOM 781 N N . VAL A 1 92 ? 11.474 22.672 37.218 1.00 13.96 92 VAL A N 1
ATOM 782 C CA . VAL A 1 92 ? 10.711 23.786 36.687 1.00 14.19 92 VAL A CA 1
ATOM 783 C C . VAL A 1 92 ? 10.995 25.088 37.407 1.00 14.65 92 VAL A C 1
ATOM 784 O O . VAL A 1 92 ? 10.651 26.142 36.863 1.00 15.26 92 VAL A O 1
ATOM 788 N N . ASP A 1 93 ? 11.647 25.104 38.562 1.00 14.46 93 ASP A N 1
ATOM 789 C CA . ASP A 1 93 ? 11.911 26.327 39.321 1.00 15.31 93 ASP A CA 1
ATOM 790 C C . ASP A 1 93 ? 13.390 26.669 39.213 1.00 14.25 93 ASP A C 1
ATOM 791 O O . ASP A 1 93 ? 14.281 25.868 39.495 1.00 15.11 93 ASP A O 1
ATOM 796 N N . GLU A 1 94 ? 13.669 27.928 38.844 1.00 14.63 94 GLU A N 1
ATOM 797 C CA . GLU A 1 94 ? 15.034 28.419 38.738 1.00 14.25 94 GLU A CA 1
ATOM 798 C C . GLU A 1 94 ? 15.778 28.253 40.050 1.00 14.53 94 GLU A C 1
ATOM 799 O O . GLU A 1 94 ? 16.966 28.043 40.074 1.00 13.34 94 GLU A O 1
ATOM 805 N N . GLU A 1 95 ? 15.089 28.376 41.195 1.00 15.99 95 GLU A N 1
ATOM 806 C CA . GLU A 1 95 ? 15.723 28.293 42.516 1.00 17.32 95 GLU A CA 1
ATOM 807 C C . GLU A 1 95 ? 16.365 26.937 42.789 1.00 16.41 95 GLU A C 1
ATOM 808 O O . GLU A 1 95 ? 17.265 26.810 43.595 1.00 18.37 95 GLU A O 1
ATOM 819 N N . ASP A 1 96 ? 15.889 25.881 42.087 1.00 16.71 96 ASP A N 1
ATOM 820 C CA . ASP A 1 96 ? 16.514 24.579 42.342 1.00 18.67 96 ASP A CA 1
ATOM 821 C C . ASP A 1 96 ? 17.843 24.379 41.651 1.00 15.29 96 ASP A C 1
ATOM 822 O O . ASP A 1 96 ? 18.614 23.492 41.966 1.00 18.16 96 ASP A O 1
ATOM 827 N N . TYR A 1 97 ? 18.125 25.272 40.674 1.00 13.02 97 TYR A N 1
ATOM 828 C CA . TYR A 1 97 ? 19.419 25.224 39.986 1.00 12.40 97 TYR A CA 1
ATOM 829 C C . TYR A 1 97 ? 20.429 26.097 40.702 1.00 12.38 97 TYR A C 1
ATOM 830 O O . TYR A 1 97 ? 20.205 27.309 40.816 1.00 13.92 97 TYR A O 1
ATOM 839 N N . THR A 1 98 ? 21.505 25.518 41.177 1.00 12.48 98 THR A N 1
ATOM 840 C CA . THR A 1 98 ? 22.614 26.181 41.817 1.00 12.35 98 THR A CA 1
ATOM 841 C C . THR A 1 98 ? 23.907 25.556 41.332 1.00 12.01 98 THR A C 1
ATOM 842 O O . THR A 1 98 ? 23.931 24.494 40.730 1.00 12.59 98 THR A O 1
ATOM 846 N N . PHE A 1 99 ? 25.015 26.239 41.649 1.00 12.15 99 PHE A N 1
ATOM 847 C CA . PHE A 1 99 ? 26.339 25.716 41.307 1.00 11.72 99 PHE A CA 1
ATOM 848 C C . PHE A 1 99 ? 26.475 24.306 41.871 1.00 11.80 99 PHE A C 1
ATOM 849 O O . PHE A 1 99 ? 26.877 23.388 41.155 1.00 12.42 99 PHE A O 1
ATOM 857 N N . GLU A 1 100 ? 26.224 24.146 43.185 1.00 12.26 100 GLU A N 1
ATOM 858 C CA . GLU A 1 100 ? 26.431 22.825 43.796 1.00 12.74 100 GLU A CA 1
ATOM 859 C C . GLU A 1 100 ? 25.397 21.785 43.355 1.00 13.01 100 GLU A C 1
ATOM 860 O O . GLU A 1 100 ? 25.731 20.597 43.314 1.00 14.00 100 GLU A O 1
ATOM 866 N N . PHE A 1 101 ? 24.197 22.165 42.991 1.00 12.91 101 PHE A N 1
ATOM 867 C CA . PHE A 1 101 ? 23.231 21.252 42.428 1.00 13.01 101 PHE A CA 1
ATOM 868 C C . PHE A 1 101 ? 23.844 20.556 41.208 1.00 12.35 101 PHE A C 1
ATOM 869 O O . PHE A 1 101 ? 23.821 19.332 41.077 1.00 13.09 101 PHE A O 1
ATOM 877 N N . HIS A 1 102 ? 24.445 21.365 40.314 1.00 11.41 102 HIS A N 1
ATOM 878 C CA . HIS A 1 102 ? 25.057 20.787 39.141 1.00 11.11 102 HIS A CA 1
ATOM 879 C C . HIS A 1 102 ? 26.340 20.049 39.471 1.00 11.53 102 HIS A C 1
ATOM 880 O O . HIS A 1 102 ? 26.606 18.992 38.883 1.00 11.69 102 HIS A O 1
ATOM 887 N N . ARG A 1 103 ? 27.185 20.592 40.334 1.00 11.63 103 ARG A N 1
ATOM 888 C CA . ARG A 1 103 ? 28.473 19.992 40.668 1.00 12.41 103 ARG A CA 1
ATOM 889 C C . ARG A 1 103 ? 28.281 18.594 41.324 1.00 12.03 103 ARG A C 1
ATOM 890 O O . ARG A 1 103 ? 28.960 17.640 40.957 1.00 12.87 103 ARG A O 1
ATOM 898 N N . ASN A 1 104 ? 27.344 18.572 42.251 1.00 13.41 104 ASN A N 1
ATOM 899 C CA . ASN A 1 104 ? 27.170 17.299 42.974 1.00 14.46 104 ASN A CA 1
ATOM 900 C C . ASN A 1 104 ? 26.562 16.242 42.072 1.00 14.50 104 ASN A C 1
ATOM 901 O O . ASN A 1 104 ? 26.784 15.048 42.285 1.00 15.08 104 ASN A O 1
ATOM 906 N N . PHE A 1 105 ? 25.782 16.639 41.061 1.00 13.77 105 PHE A N 1
ATOM 907 C CA . PHE A 1 105 ? 25.303 15.710 40.037 1.00 13.21 105 PHE A CA 1
ATOM 908 C C . PHE A 1 105 ? 26.473 15.047 39.344 1.00 12.93 105 PHE A C 1
ATOM 909 O O . PHE A 1 105 ? 26.490 13.835 39.167 1.00 13.21 105 PHE A O 1
ATOM 917 N N . LEU A 1 106 ? 27.448 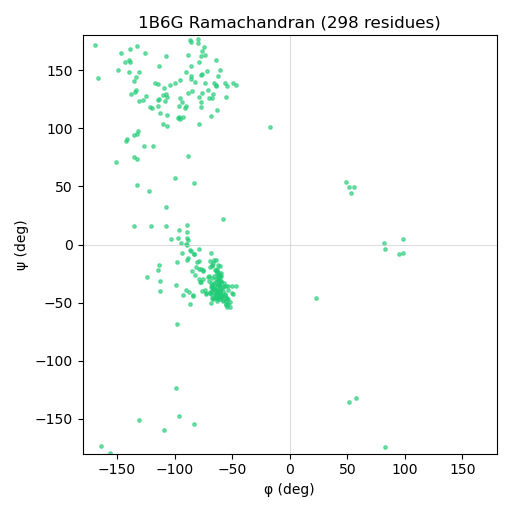15.855 38.917 1.00 12.31 106 LEU A N 1
ATOM 918 C CA . LEU A 1 106 ? 28.595 15.283 38.243 1.00 12.13 106 LEU A CA 1
ATOM 919 C C . LEU A 1 106 ? 29.394 14.327 39.114 1.00 12.63 106 LEU A C 1
ATOM 920 O O . LEU A 1 106 ? 29.802 13.263 38.676 1.00 14.08 106 LEU A O 1
ATOM 925 N N . LEU A 1 107 ? 29.618 14.734 40.377 1.00 13.82 107 LEU A N 1
ATOM 926 C CA . LEU A 1 107 ? 30.294 13.837 41.322 1.00 14.94 107 LEU A CA 1
ATOM 927 C C . LEU A 1 107 ? 29.501 12.551 41.500 1.00 15.54 107 LEU A C 1
ATOM 928 O O . LEU A 1 107 ? 30.089 11.459 41.512 1.00 16.54 107 LEU A O 1
ATOM 933 N N . ALA A 1 108 ? 28.190 12.638 41.647 1.00 15.34 108 ALA A N 1
ATOM 934 C CA . ALA A 1 108 ? 27.386 11.432 41.816 1.00 16.24 108 ALA A CA 1
ATOM 935 C C . ALA A 1 108 ? 27.432 10.559 40.581 1.00 15.01 108 ALA A C 1
ATOM 936 O O . ALA A 1 108 ? 27.497 9.337 40.699 1.00 17.22 108 ALA A O 1
ATOM 938 N N . LEU A 1 109 ? 27.429 11.149 39.394 1.00 15.11 109 LEU A N 1
ATOM 939 C CA . LEU A 1 109 ? 27.523 10.396 38.137 1.00 14.94 109 LEU A CA 1
ATOM 940 C C . LEU A 1 109 ? 28.840 9.646 38.046 1.00 14.71 109 LEU A C 1
ATOM 941 O O . LEU A 1 109 ? 28.891 8.466 37.685 1.00 15.95 109 LEU A O 1
ATOM 946 N N . ILE A 1 110 ? 29.954 10.347 38.359 1.00 15.34 110 ILE A N 1
ATOM 947 C CA . ILE A 1 110 ? 31.258 9.715 38.315 1.00 15.83 110 ILE A CA 1
ATOM 948 C C . ILE A 1 110 ? 31.332 8.520 39.259 1.00 16.40 110 ILE A C 1
ATOM 949 O O . ILE A 1 110 ? 31.862 7.463 38.922 1.00 18.23 110 ILE A O 1
ATOM 954 N N . GLU A 1 111 ? 30.807 8.679 40.461 1.00 17.18 111 GLU A N 1
ATOM 955 C CA . GLU A 1 111 ? 30.835 7.607 41.433 1.00 19.00 111 GLU A CA 1
ATOM 956 C C . GLU A 1 111 ? 29.922 6.463 41.027 1.00 18.38 111 GLU A C 1
ATOM 957 O O . GLU A 1 111 ? 30.314 5.311 41.171 1.00 22.05 111 GLU A O 1
ATOM 968 N N . ARG A 1 112 ? 28.757 6.762 40.512 1.00 18.99 112 ARG A N 1
ATOM 969 C CA . ARG A 1 112 ? 27.776 5.737 40.104 1.00 19.64 112 ARG A CA 1
ATOM 970 C C . ARG A 1 112 ? 28.359 4.910 38.980 1.00 19.01 112 ARG A C 1
ATOM 971 O O . ARG A 1 112 ? 28.209 3.679 38.995 1.00 21.61 112 ARG A O 1
ATOM 986 N N . LEU A 1 113 ? 28.966 5.537 37.994 1.00 18.38 113 LEU A N 1
ATOM 987 C CA . LEU A 1 113 ? 29.563 4.832 36.885 1.00 19.36 113 LEU A CA 1
ATOM 988 C C . LEU A 1 113 ? 30.969 4.312 37.189 1.00 18.34 113 LEU A C 1
ATOM 989 O O . LEU A 1 113 ? 31.535 3.589 36.372 1.00 19.96 113 LEU A O 1
ATOM 994 N N . ASP A 1 114 ? 31.523 4.690 38.328 1.00 18.80 114 ASP A N 1
ATOM 995 C CA . ASP A 1 114 ? 32.924 4.375 38.723 1.00 19.45 114 ASP A CA 1
ATOM 996 C C . ASP A 1 114 ? 33.928 4.695 37.625 1.00 18.37 114 ASP A C 1
ATOM 997 O O . ASP A 1 114 ? 34.751 3.899 37.203 1.00 20.01 114 ASP A O 1
ATOM 1002 N N . LEU A 1 115 ? 33.872 5.949 37.147 1.00 17.14 115 LEU A N 1
ATOM 1003 C CA . LEU A 1 115 ? 34.763 6.377 36.068 1.00 16.58 115 LEU A CA 1
ATOM 1004 C C . LEU A 1 115 ? 36.171 6.618 36.611 1.00 16.02 115 LEU A C 1
ATOM 1005 O O . LEU A 1 115 ? 36.330 7.355 37.592 1.00 17.53 115 LEU A O 1
ATOM 1010 N N . ARG A 1 116 ? 37.141 6.036 35.942 1.00 16.79 116 ARG A N 1
ATOM 1011 C CA . ARG A 1 116 ? 38.555 6.234 36.259 1.00 17.72 116 ARG A CA 1
ATOM 1012 C C . ARG A 1 116 ? 39.310 6.520 34.969 1.00 16.70 116 ARG A C 1
ATOM 1013 O O . ARG A 1 116 ? 38.785 6.418 33.862 1.00 16.61 116 ARG A O 1
ATOM 1021 N N . ASN A 1 117 ? 40.571 6.916 35.106 1.00 15.68 117 ASN A N 1
ATOM 1022 C CA . ASN A 1 117 ? 41.412 7.265 33.972 1.00 15.89 117 ASN A CA 1
ATOM 1023 C C . ASN A 1 117 ? 40.694 8.280 33.077 1.00 14.15 117 ASN A C 1
ATOM 1024 O O . ASN A 1 117 ? 40.630 8.141 31.852 1.00 14.86 117 ASN A O 1
ATOM 1029 N N . ILE A 1 118 ? 40.176 9.327 33.737 1.00 13.57 118 ILE A N 1
ATOM 1030 C CA . ILE A 1 118 ? 39.340 10.290 33.018 1.00 13.44 118 ILE A CA 1
ATOM 1031 C C . ILE A 1 118 ? 40.162 11.366 32.330 1.00 12.32 118 ILE A C 1
ATOM 1032 O O . ILE A 1 118 ? 41.020 12.017 32.932 1.00 13.02 118 ILE A O 1
ATOM 1037 N N . THR A 1 119 ? 39.842 11.599 31.056 1.00 12.12 119 THR A N 1
ATOM 1038 C CA . THR A 1 119 ? 40.203 12.832 30.332 1.00 11.82 119 THR A CA 1
ATOM 1039 C C . THR A 1 119 ? 38.979 13.721 30.408 1.00 11.51 119 THR A C 1
ATOM 1040 O O . THR A 1 119 ? 37.938 13.424 29.817 1.00 12.08 119 THR A O 1
ATOM 1044 N N . LEU A 1 120 ? 39.105 14.768 31.204 1.00 11.67 120 LEU A N 1
ATOM 1045 C CA . LEU A 1 120 ? 38.034 15.732 31.386 1.00 11.31 120 LEU A CA 1
ATOM 1046 C C . LEU A 1 120 ? 37.984 16.687 30.202 1.00 10.57 120 LEU A C 1
ATOM 1047 O O . LEU A 1 120 ? 39.024 17.276 29.916 1.00 11.81 120 LEU A O 1
ATOM 1052 N N . VAL A 1 121 ? 36.824 16.848 29.565 1.00 9.94 121 VAL A N 1
ATOM 1053 C CA . VAL A 1 121 ? 36.667 17.681 28.370 1.00 9.69 121 VAL A CA 1
ATOM 1054 C C . VAL A 1 121 ? 35.623 18.741 28.667 1.00 9.74 121 VAL A C 1
ATOM 1055 O O . VAL A 1 121 ? 34.472 18.389 28.959 1.00 10.10 121 VAL A O 1
ATOM 1059 N N . VAL A 1 122 ? 36.005 20.024 28.609 1.00 9.43 122 VAL A N 1
ATOM 1060 C CA . VAL A 1 122 ? 35.145 21.070 29.145 1.00 9.80 122 VAL A CA 1
ATOM 1061 C C . VAL A 1 122 ? 35.125 22.316 28.254 1.00 9.49 122 VAL A C 1
ATOM 1062 O O . VAL A 1 122 ? 36.038 22.572 27.463 1.00 9.58 122 VAL A O 1
ATOM 1066 N N . GLN A 1 123 ? 34.063 23.090 28.448 1.00 9.63 123 GLN A N 1
ATOM 1067 C CA . GLN A 1 123 ? 33.788 24.347 27.739 1.00 9.53 123 GLN A CA 1
ATOM 1068 C C . GLN A 1 123 ? 32.688 25.030 28.508 1.00 9.18 123 GLN A C 1
ATOM 1069 O O . GLN A 1 123 ? 31.761 24.343 29.009 1.00 9.25 123 GLN A O 1
ATOM 1075 N N . ASP A 1 124 ? 32.714 26.371 28.629 1.00 9.32 124 ASP A N 1
ATOM 1076 C CA . ASP A 1 124 ? 31.635 27.128 29.269 1.00 9.52 124 ASP A CA 1
ATOM 1077 C C . ASP A 1 124 ? 31.318 26.546 30.630 1.00 8.87 124 ASP A C 1
ATOM 1078 O O . ASP A 1 124 ? 32.270 26.254 31.393 1.00 9.41 124 ASP A O 1
ATOM 1083 N N . TRP A 1 125 ? 30.050 26.371 30.989 1.00 8.86 125 TRP A N 1
ATOM 1084 C CA . TRP A 1 125 ? 29.658 25.862 32.287 1.00 9.04 125 TRP A CA 1
ATOM 1085 C C . TRP A 1 125 ? 30.167 24.434 32.501 1.00 8.84 125 TRP A C 1
ATOM 1086 O O . TRP A 1 125 ? 30.361 24.017 33.667 1.00 9.61 125 TRP A O 1
ATOM 1097 N N . GLY A 1 126 ? 30.389 23.689 31.426 1.00 8.96 126 GLY A N 1
ATOM 1098 C CA . GLY A 1 126 ? 31.019 22.373 31.604 1.00 9.57 126 GLY A CA 1
ATOM 1099 C C . GLY A 1 126 ? 32.395 22.496 32.235 1.00 9.29 126 GLY A C 1
ATOM 1100 O O . GLY A 1 126 ? 32.817 21.617 32.998 1.00 10.24 126 GLY A O 1
ATOM 1101 N N . GLY A 1 127 ? 33.092 23.595 31.960 1.00 9.29 127 GLY A N 1
ATOM 1102 C CA . GLY A 1 127 ? 34.335 23.927 32.632 1.00 9.79 127 GLY A CA 1
ATOM 1103 C C . GLY A 1 127 ? 34.158 24.622 33.950 1.00 9.54 127 GLY A C 1
ATOM 1104 O O . GLY A 1 127 ? 34.855 24.301 34.919 1.00 10.29 127 GLY A O 1
ATOM 1105 N N . PHE A 1 128 ? 33.271 25.618 34.065 1.00 9.83 128 PHE A N 1
ATOM 1106 C CA . PHE A 1 128 ? 33.064 26.269 35.362 1.00 10.01 128 PHE A CA 1
ATOM 1107 C C . PHE A 1 128 ? 32.824 25.229 36.449 1.00 9.89 128 PHE A C 1
ATOM 1108 O O . PHE A 1 128 ? 33.319 25.306 37.553 1.00 11.07 128 PHE A O 1
ATOM 1116 N N . LEU A 1 129 ? 32.032 24.203 36.106 1.00 10.06 129 LEU A N 1
ATOM 1117 C CA . LEU A 1 129 ? 31.740 23.116 37.039 1.00 10.52 129 LEU A CA 1
ATOM 1118 C C . LEU A 1 129 ? 32.805 22.054 36.951 1.00 10.13 129 LEU A C 1
ATOM 1119 O O . LEU A 1 129 ? 33.347 21.615 37.975 1.00 11.33 129 LEU A O 1
ATOM 1124 N N . GLY A 1 130 ? 33.124 21.558 35.751 1.00 10.14 130 GLY A N 1
ATOM 1125 C CA . GLY A 1 130 ? 34.011 20.431 35.604 1.00 11.19 130 GLY A CA 1
ATOM 1126 C C . GLY A 1 130 ? 35.424 20.657 36.135 1.00 10.24 130 GLY A C 1
ATOM 1127 O O . GLY A 1 130 ? 36.029 19.741 36.685 1.00 11.02 130 GLY A O 1
ATOM 1128 N N . LEU A 1 131 ? 35.942 21.867 36.006 1.00 10.51 131 LEU A N 1
ATOM 1129 C CA . LEU A 1 131 ? 37.253 22.180 36.517 1.00 10.63 131 LEU A CA 1
ATOM 1130 C C . LEU A 1 131 ? 37.320 22.105 38.040 1.00 10.48 131 LEU A C 1
ATOM 1131 O O . LEU A 1 131 ? 38.422 22.110 38.586 1.00 12.31 131 LEU A O 1
ATOM 1136 N N . THR A 1 132 ? 36.182 22.048 38.712 1.00 10.84 132 THR A N 1
ATOM 1137 C CA . THR A 1 132 ? 36.162 21.904 40.168 1.00 11.39 132 THR A CA 1
ATOM 1138 C C . THR A 1 132 ? 36.028 20.457 40.622 1.00 11.63 132 THR A C 1
ATOM 1139 O O . THR A 1 132 ? 35.975 20.218 41.835 1.00 13.23 132 THR A O 1
ATOM 1143 N N . LEU A 1 133 ? 35.976 19.480 39.696 1.00 11.70 133 LEU A N 1
ATOM 1144 C CA . LEU A 1 133 ? 35.797 18.091 40.092 1.00 12.56 133 LEU A CA 1
ATOM 1145 C C . LEU A 1 133 ? 37.094 17.367 40.500 1.00 12.65 133 LEU A C 1
ATOM 1146 O O . LEU A 1 133 ? 37.034 16.603 41.457 1.00 13.77 133 LEU A O 1
ATOM 1151 N N . PRO A 1 134 ? 38.221 17.502 39.787 1.00 12.91 134 PRO A N 1
ATOM 1152 C CA . PRO A 1 134 ? 39.403 16.657 40.116 1.00 14.06 134 PRO A CA 1
ATOM 1153 C C . PRO A 1 134 ? 39.853 16.807 41.543 1.00 14.54 134 PRO A C 1
ATOM 1154 O O . PRO A 1 134 ? 40.233 15.816 42.173 1.00 16.28 134 PRO A O 1
ATOM 1158 N N . MET A 1 135 ? 39.757 18.007 42.128 1.00 14.61 135 MET A N 1
ATOM 1159 C CA . MET A 1 135 ? 40.236 18.096 43.506 1.00 15.27 135 MET A CA 1
ATOM 1160 C C . MET A 1 135 ? 39.412 17.268 44.465 1.00 16.08 135 MET A C 1
ATOM 1161 O O . MET A 1 135 ? 39.911 16.912 45.553 1.00 18.54 135 MET A O 1
ATOM 1166 N N . ALA A 1 136 ? 38.173 16.934 44.146 1.00 15.88 136 ALA A N 1
ATOM 1167 C CA . ALA A 1 136 ? 37.343 16.078 44.964 1.00 17.31 136 ALA A CA 1
ATOM 1168 C C . ALA A 1 136 ? 37.715 14.615 44.892 1.00 18.07 136 ALA A C 1
ATOM 1169 O O . ALA A 1 136 ? 37.520 13.858 45.832 1.00 20.38 136 ALA A O 1
ATOM 1171 N N . ASP A 1 137 ? 38.247 14.178 43.754 1.00 21.63 137 ASP A N 1
ATOM 1172 C CA . ASP A 1 137 ? 38.639 12.764 43.628 1.00 23.88 137 ASP A CA 1
ATOM 1173 C C . ASP A 1 137 ? 39.803 12.683 42.648 1.00 18.83 137 ASP A C 1
ATOM 1174 O O . ASP A 1 137 ? 39.661 12.243 41.513 1.00 19.03 137 ASP A O 1
ATOM 1183 N N . PRO A 1 138 ? 40.958 13.168 43.086 1.00 18.63 138 PRO A N 1
ATOM 1184 C CA . PRO A 1 138 ? 42.059 13.366 42.146 1.00 17.25 138 PRO A CA 1
ATOM 1185 C C . PRO A 1 138 ? 42.574 12.128 41.474 1.00 17.37 138 PRO A C 1
ATOM 1186 O O . PRO A 1 138 ? 43.030 12.182 40.322 1.00 17.83 138 PRO A O 1
ATOM 1190 N N . SER A 1 139 ? 42.520 10.971 42.122 1.00 18.16 139 SER A N 1
ATOM 1191 C CA . SER A 1 139 ? 43.075 9.750 41.487 1.00 19.29 139 SER A CA 1
ATOM 1192 C C . SER A 1 139 ? 42.239 9.312 40.292 1.00 18.18 139 SER A C 1
ATOM 1193 O O . SER A 1 139 ? 42.737 8.513 39.525 1.00 20.19 139 SER A O 1
ATOM 1196 N N . ARG A 1 140 ? 41.023 9.822 40.110 1.00 16.92 140 ARG A N 1
ATOM 1197 C CA . ARG A 1 140 ? 40.211 9.431 38.955 1.00 16.10 140 ARG A CA 1
ATOM 1198 C C . ARG A 1 140 ? 40.574 10.151 37.671 1.00 15.02 140 ARG A C 1
ATOM 1199 O O . ARG A 1 140 ? 40.151 9.731 36.591 1.00 15.35 140 ARG A O 1
ATOM 1207 N N . PHE A 1 141 ? 41.331 11.245 37.759 1.00 14.80 141 PHE A N 1
ATOM 1208 C CA . PHE A 1 141 ? 41.529 12.154 36.630 1.00 14.24 141 PHE A CA 1
ATOM 1209 C C . PHE A 1 141 ? 42.949 12.084 36.092 1.00 15.03 141 PHE A C 1
ATOM 1210 O O . PHE A 1 141 ? 43.944 12.241 36.857 1.00 19.99 141 PHE A O 1
ATOM 1218 N N . LYS A 1 142 ? 43.105 11.893 34.809 1.00 14.67 142 LYS A N 1
ATOM 1219 C CA . LYS A 1 142 ? 44.374 11.649 34.143 1.00 16.73 142 LYS A CA 1
ATOM 1220 C C . LYS A 1 142 ? 44.742 12.818 33.234 1.00 13.70 142 LYS A C 1
ATOM 1221 O O . LYS A 1 142 ? 45.921 13.143 33.125 1.00 15.27 142 LYS A O 1
ATOM 1227 N N . ARG A 1 143 ? 43.774 13.415 32.517 1.00 13.14 143 ARG A N 1
ATOM 1228 C CA . ARG A 1 143 ? 44.057 14.420 31.524 1.00 12.30 143 ARG A CA 1
ATOM 1229 C C . ARG A 1 143 ? 42.944 15.450 31.474 1.00 11.87 143 ARG A C 1
ATOM 1230 O O . ARG A 1 143 ? 41.850 15.264 31.971 1.00 11.88 143 ARG A O 1
ATOM 1245 N N . LEU A 1 144 ? 43.239 16.584 30.834 1.00 11.57 144 LEU A N 1
ATOM 1246 C CA . LEU A 1 144 ? 42.318 17.686 30.614 1.00 11.45 144 LEU A CA 1
ATOM 1247 C C . LEU A 1 144 ? 42.399 18.168 29.187 1.00 11.20 144 LEU A C 1
ATOM 1248 O O . LEU A 1 144 ? 43.486 18.464 28.697 1.00 11.71 144 LEU A O 1
ATOM 1253 N N . ILE A 1 145 ? 41.218 18.321 28.550 1.00 10.36 145 ILE A N 1
ATOM 1254 C CA . ILE A 1 145 ? 41.023 19.103 27.337 1.00 10.22 145 ILE A CA 1
ATOM 1255 C C . ILE A 1 145 ? 40.171 20.297 27.705 1.00 9.82 145 ILE A C 1
ATOM 1256 O O . ILE A 1 145 ? 38.999 20.122 28.057 1.00 10.96 145 ILE A O 1
ATOM 1261 N N . ILE A 1 146 ? 40.735 21.501 27.636 1.00 10.09 146 ILE A N 1
ATOM 1262 C CA . ILE A 1 146 ? 40.019 22.717 28.012 1.00 9.79 146 ILE A CA 1
ATOM 1263 C C . ILE A 1 146 ? 39.823 23.581 26.782 1.00 9.05 146 ILE A C 1
ATOM 1264 O O . ILE A 1 146 ? 40.771 24.011 26.116 1.00 10.17 146 ILE A O 1
ATOM 1269 N N . MET A 1 147 ? 38.551 23.805 26.472 1.00 9.29 147 MET A N 1
ATOM 1270 C CA . MET A 1 147 ? 38.098 24.822 25.521 1.00 9.40 147 MET A CA 1
ATOM 1271 C C . MET A 1 147 ? 37.455 25.957 26.305 1.00 9.24 147 MET A C 1
ATOM 1272 O O . MET A 1 147 ? 37.079 25.780 27.452 1.00 11.42 147 MET A O 1
ATOM 1277 N N . ASN A 1 148 ? 37.311 27.115 25.681 1.00 9.80 148 ASN A N 1
ATOM 1278 C CA . ASN A 1 148 ? 36.798 28.368 26.221 1.00 8.99 148 ASN A CA 1
ATOM 1279 C C . ASN A 1 148 ? 36.031 28.158 27.512 1.00 8.67 148 ASN A C 1
ATOM 1280 O O . ASN A 1 148 ? 34.845 27.796 27.480 1.00 9.68 148 ASN A O 1
ATOM 1285 N N . ALA A 1 149 ? 36.673 28.439 28.630 1.00 9.33 149 ALA A N 1
ATOM 1286 C CA . ALA A 1 149 ? 36.194 28.156 29.974 1.00 9.57 149 ALA A CA 1
ATOM 1287 C C . ALA A 1 149 ? 37.078 28.859 30.984 1.00 10.27 149 ALA A C 1
ATOM 1288 O O . ALA A 1 149 ? 38.193 29.287 30.626 1.00 11.37 149 ALA A O 1
ATOM 1297 N N . LEU A 1 151 ? 37.159 29.746 35.714 1.00 10.84 151 LEU A N 1
ATOM 1298 C CA . LEU A 1 151 ? 36.672 29.445 37.054 1.00 10.94 151 LEU A CA 1
ATOM 1299 C C . LEU A 1 151 ? 35.911 30.648 37.598 1.00 10.80 151 LEU A C 1
ATOM 1300 O O . LEU A 1 151 ? 36.341 31.812 37.433 1.00 12.70 151 LEU A O 1
ATOM 1305 N N . MET A 1 152 ? 34.787 30.366 38.249 1.00 10.97 152 MET A N 1
ATOM 1306 C CA . MET A 1 152 ? 33.875 31.336 38.799 1.00 11.16 152 MET A CA 1
ATOM 1307 C C . MET A 1 152 ? 34.300 31.831 40.187 1.00 11.08 152 MET A C 1
ATOM 1308 O O . MET A 1 152 ? 33.547 31.784 41.143 1.00 12.27 152 MET A O 1
ATOM 1317 N N . THR A 1 153 ? 35.546 32.284 40.280 1.00 11.92 153 THR A N 1
ATOM 1318 C CA . THR A 1 153 ? 36.054 32.933 41.473 1.00 12.22 153 THR A CA 1
ATOM 1319 C C . THR A 1 153 ? 35.623 34.382 41.566 1.00 11.63 153 THR A C 1
ATOM 1320 O O . THR A 1 153 ? 34.961 34.910 40.672 1.00 13.07 153 THR A O 1
ATOM 1324 N N . ASP A 1 154 ? 35.975 35.066 42.636 1.00 13.33 154 ASP A N 1
ATOM 1325 C CA . ASP A 1 154 ? 35.606 36.453 42.831 1.00 13.70 154 ASP A CA 1
ATOM 1326 C C . ASP A 1 154 ? 36.490 37.356 41.969 1.00 12.86 154 ASP A C 1
ATOM 1327 O O . ASP A 1 154 ? 37.564 36.955 41.524 1.00 13.98 154 ASP A O 1
ATOM 1332 N N . PRO A 1 155 ? 36.068 38.608 41.735 1.00 14.23 155 PRO A N 1
ATOM 1333 C CA . PRO A 1 155 ? 36.812 39.524 40.878 1.00 15.20 155 PRO A CA 1
ATOM 1334 C C . PRO A 1 155 ? 38.198 39.889 41.392 1.00 14.99 155 PRO A C 1
ATOM 1335 O O . PRO A 1 155 ? 39.050 40.221 40.578 1.00 20.36 155 PRO A O 1
ATOM 1339 N N . VAL A 1 156 ? 38.407 39.894 42.698 1.00 15.33 156 VAL A N 1
ATOM 1340 C CA . VAL A 1 156 ? 39.719 40.303 43.209 1.00 17.70 156 VAL A CA 1
ATOM 1341 C C . VAL A 1 156 ? 40.762 39.228 42.942 1.00 15.96 156 VAL A C 1
ATOM 1342 O O . VAL A 1 156 ? 41.873 39.540 42.481 1.00 18.28 156 VAL A O 1
ATOM 1346 N N . THR A 1 157 ? 40.359 37.986 43.162 1.00 15.01 157 THR A N 1
ATOM 1347 C CA . THR A 1 157 ? 41.233 36.844 42.969 1.00 14.78 157 THR A CA 1
ATOM 1348 C C . THR A 1 157 ? 41.672 36.704 41.523 1.00 12.42 157 THR A C 1
ATOM 1349 O O . THR A 1 157 ? 42.835 36.522 41.199 1.00 13.10 157 THR A O 1
ATOM 1353 N N . GLN A 1 158 ? 40.722 36.780 40.592 1.00 11.87 158 GLN A N 1
ATOM 1354 C CA . GLN A 1 158 ? 41.019 36.692 39.155 1.00 11.16 158 GLN A CA 1
ATOM 1355 C C . GLN A 1 158 ? 40.126 37.666 38.402 1.00 11.48 158 GLN A C 1
ATOM 1356 O O . GLN A 1 158 ? 39.006 37.317 37.987 1.00 11.44 158 GLN A O 1
ATOM 1362 N N . PRO A 1 159 ? 40.581 38.888 38.208 1.00 11.20 159 PRO A N 1
ATOM 1363 C CA . PRO A 1 159 ? 39.728 39.870 37.503 1.00 11.45 159 PRO A CA 1
ATOM 1364 C C . PRO A 1 159 ? 39.357 39.431 36.115 1.00 10.60 159 PRO A C 1
ATOM 1365 O O . PRO A 1 159 ? 38.255 39.791 35.664 1.00 11.86 159 PRO A O 1
ATOM 1369 N N . ALA A 1 160 ? 40.198 38.683 35.419 1.00 10.86 160 ALA A N 1
ATOM 1370 C CA . ALA A 1 160 ? 39.849 38.276 34.035 1.00 11.66 160 ALA A CA 1
ATOM 1371 C C . ALA A 1 160 ? 38.568 37.443 34.015 1.00 11.13 160 ALA A C 1
ATOM 1372 O O . ALA A 1 160 ? 37.870 37.400 33.005 1.00 13.74 160 ALA A O 1
ATOM 1374 N N . PHE A 1 161 ? 38.267 36.730 35.097 1.00 10.16 161 PHE A N 1
ATOM 1375 C CA . PHE A 1 161 ? 37.114 35.803 35.142 1.00 10.10 161 PHE A CA 1
ATOM 1376 C C . PHE A 1 161 ? 35.829 36.491 35.576 1.00 9.86 161 PHE A C 1
ATOM 1377 O O . PHE A 1 161 ? 34.810 35.847 35.712 1.00 10.46 161 PHE A O 1
ATOM 1385 N N . SER A 1 162 ? 35.901 37.820 35.764 1.00 10.74 162 SER A N 1
ATOM 1386 C CA . SER A 1 162 ? 34.739 38.662 36.007 1.00 11.02 162 SER A CA 1
ATOM 1387 C C . SER A 1 162 ? 34.625 39.812 34.989 1.00 10.68 162 SER A C 1
ATOM 1388 O O . SER A 1 162 ? 33.497 40.237 34.746 1.00 11.10 162 SER A O 1
ATOM 1391 N N . ALA A 1 163 ? 35.716 40.296 34.409 1.00 11.24 163 ALA A N 1
ATOM 1392 C CA . ALA A 1 163 ? 35.618 41.491 33.550 1.00 11.04 163 ALA A CA 1
ATOM 1393 C C . ALA A 1 163 ? 34.728 41.231 32.359 1.00 9.98 163 ALA A C 1
ATOM 1394 O O . ALA A 1 163 ? 34.046 42.163 31.882 1.00 10.54 163 ALA A O 1
ATOM 1396 N N . PHE A 1 164 ? 34.719 40.008 31.838 1.00 10.02 164 PHE A N 1
ATOM 1397 C CA . PHE A 1 164 ? 33.950 39.675 30.648 1.00 9.89 164 PHE A CA 1
ATOM 1398 C C . PHE A 1 164 ? 32.443 39.848 30.876 1.00 9.57 164 PHE A C 1
ATOM 1399 O O . PHE A 1 164 ? 31.709 39.968 29.904 1.00 9.69 164 PHE A O 1
ATOM 1407 N N . VAL A 1 165 ? 32.005 39.832 32.129 1.00 9.71 165 VAL A N 1
ATOM 1408 C CA . VAL A 1 165 ? 30.596 39.920 32.417 1.00 9.80 165 VAL A CA 1
ATOM 1409 C C . VAL A 1 165 ? 30.023 41.252 31.968 1.00 10.46 165 VAL A C 1
ATOM 1410 O O . VAL A 1 165 ? 28.856 41.328 31.563 1.00 11.75 165 VAL A O 1
ATOM 1414 N N . THR A 1 166 ? 30.853 42.319 32.023 1.00 10.58 166 THR A N 1
ATOM 1415 C CA . THR A 1 166 ? 30.343 43.660 31.736 1.00 12.36 166 THR A CA 1
ATOM 1416 C C . THR A 1 166 ? 30.910 44.271 30.483 1.00 11.67 166 THR A C 1
ATOM 1417 O O . THR A 1 166 ? 30.286 45.250 30.025 1.00 13.54 166 THR A O 1
ATOM 1421 N N . GLN A 1 167 ? 31.996 43.822 29.931 1.00 10.98 167 GLN A N 1
ATOM 1422 C CA . GLN A 1 167 ? 32.454 44.274 28.638 1.00 11.07 167 GLN A CA 1
ATOM 1423 C C . GLN A 1 167 ? 32.984 43.093 27.854 1.00 10.24 167 GLN A C 1
ATOM 1424 O O . GLN A 1 167 ? 33.530 42.167 28.444 1.00 11.58 167 GLN A O 1
ATOM 1430 N N . PRO A 1 168 ? 32.857 43.120 26.514 1.00 10.43 168 PRO A N 1
ATOM 1431 C CA . PRO A 1 168 ? 32.155 44.135 25.745 1.00 10.44 168 PRO A CA 1
ATOM 1432 C C . PRO A 1 168 ? 30.643 43.988 25.873 1.00 10.08 168 PRO A C 1
ATOM 1433 O O . PRO A 1 168 ? 30.130 42.896 26.201 1.00 10.46 168 PRO A O 1
ATOM 1437 N N . ALA A 1 169 ? 29.921 45.030 25.517 1.00 10.00 169 ALA A N 1
ATOM 1438 C CA . ALA A 1 169 ? 28.457 45.006 25.520 1.00 10.08 169 ALA A CA 1
ATOM 1439 C C . ALA A 1 169 ? 27.879 43.872 24.684 1.00 10.41 169 ALA A C 1
ATOM 1440 O O . ALA A 1 169 ? 26.853 43.296 25.020 1.00 11.57 169 ALA A O 1
ATOM 1442 N N . ASP A 1 170 ? 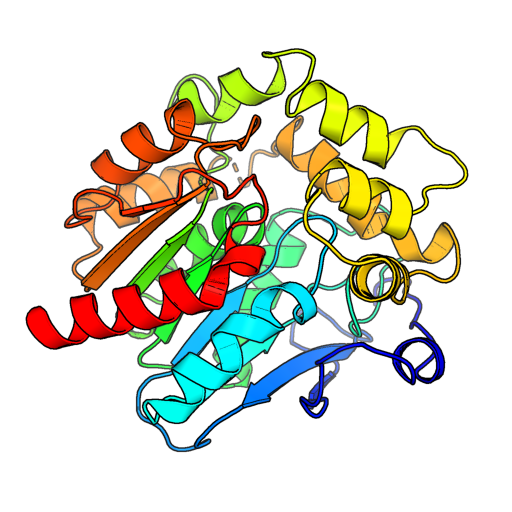28.537 43.548 23.570 1.00 9.68 170 ASP A N 1
ATOM 1443 C CA . ASP A 1 170 ? 28.066 42.496 22.680 1.00 10.40 170 ASP A CA 1
ATOM 1444 C C . ASP A 1 170 ? 28.611 41.109 23.059 1.00 9.55 170 ASP A C 1
ATOM 1445 O O . ASP A 1 170 ? 28.415 40.152 22.290 1.00 10.52 170 ASP A O 1
ATOM 1450 N N . GLY A 1 171 ? 29.227 40.977 24.230 1.00 9.42 171 GLY A N 1
ATOM 1451 C CA . GLY A 1 171 ? 29.676 39.670 24.711 1.00 10.04 171 GLY A CA 1
ATOM 1452 C C . GLY A 1 171 ? 28.721 39.076 25.682 1.00 9.24 171 GLY A C 1
ATOM 1453 O O . GLY A 1 171 ? 27.521 38.921 25.382 1.00 10.14 171 GLY A O 1
ATOM 1454 N N . PHE A 1 172 ? 29.173 38.734 26.883 1.00 9.33 172 PHE A N 1
ATOM 1455 C CA . PHE A 1 172 ? 28.309 38.110 27.875 1.00 10.00 172 PHE A CA 1
ATOM 1456 C C . PHE A 1 172 ? 27.066 38.920 28.128 1.00 9.49 172 PHE A C 1
ATOM 1457 O O . PHE A 1 172 ? 25.976 38.386 28.362 1.00 10.03 172 PHE A O 1
ATOM 1465 N N . THR A 1 173 ? 27.176 40.246 28.161 1.00 10.13 173 THR A N 1
ATOM 1466 C CA . THR A 1 173 ? 26.025 41.112 28.390 1.00 10.76 173 THR A CA 1
ATOM 1467 C C . THR A 1 173 ? 24.919 40.803 27.382 1.00 9.98 173 THR A C 1
ATOM 1468 O O . THR A 1 173 ? 23.743 40.692 27.744 1.00 10.90 173 THR A O 1
ATOM 1472 N N . ALA A 1 174 ? 25.264 40.700 26.116 1.00 9.65 174 ALA A N 1
ATOM 1473 C CA . ALA A 1 174 ? 24.321 40.389 25.035 1.00 9.91 174 ALA A CA 1
ATOM 1474 C C . ALA A 1 174 ? 23.779 38.943 25.175 1.00 10.09 174 ALA A C 1
ATOM 1475 O O . ALA A 1 174 ? 22.588 38.724 24.989 1.00 10.26 174 ALA A O 1
ATOM 1477 N N . TRP A 1 175 ? 24.680 38.014 25.426 1.00 9.65 175 TRP A N 1
ATOM 1478 C CA . TRP A 1 175 ? 24.362 36.604 25.657 1.00 9.76 175 TRP A CA 1
ATOM 1479 C C . TRP A 1 175 ? 23.289 36.466 26.736 1.00 9.90 175 TRP A C 1
ATOM 1480 O O . TRP A 1 175 ? 22.245 35.834 26.542 1.00 9.94 175 TRP A O 1
ATOM 1491 N N . LYS A 1 176 ? 23.557 37.084 27.889 1.00 10.10 176 LYS A N 1
ATOM 1492 C CA . LYS A 1 176 ? 22.626 36.990 29.007 1.00 11.04 176 LYS A CA 1
ATOM 1493 C C . LYS A 1 176 ? 21.292 37.626 28.655 1.00 10.45 176 LYS A C 1
ATOM 1494 O O . LYS A 1 176 ? 20.219 37.101 28.924 1.00 11.07 176 LYS A O 1
ATOM 1505 N N . TYR A 1 177 ? 21.346 38.832 28.037 1.00 10.50 177 TYR A N 1
ATOM 1506 C CA . TYR A 1 177 ? 20.108 39.514 27.610 1.00 10.62 177 TYR A CA 1
ATOM 1507 C C . TYR A 1 177 ? 19.284 38.603 26.744 1.00 10.20 177 TYR A C 1
ATOM 1508 O O . TYR A 1 177 ? 18.066 38.499 26.887 1.00 11.47 177 TYR A O 1
ATOM 1517 N N . ASP A 1 178 ? 19.916 37.959 25.780 1.00 10.03 178 ASP A N 1
ATOM 1518 C CA . ASP A 1 178 ? 19.265 37.036 24.838 1.00 10.17 178 ASP A CA 1
ATOM 1519 C C . ASP A 1 178 ? 18.597 35.857 25.520 1.00 9.88 178 ASP A C 1
ATOM 1520 O O . ASP A 1 178 ? 17.587 35.354 25.056 1.00 12.31 178 ASP A O 1
ATOM 1525 N N . LEU A 1 179 ? 19.157 35.390 26.643 1.00 9.61 179 LEU A N 1
ATOM 1526 C CA . LEU A 1 179 ? 18.684 34.205 27.325 1.00 10.16 179 LEU A CA 1
ATOM 1527 C C . LEU A 1 179 ? 17.639 34.507 28.362 1.00 10.90 179 LEU A C 1
ATOM 1528 O O . LEU A 1 179 ? 16.682 33.733 28.499 1.00 12.55 179 LEU A O 1
ATOM 1533 N N . VAL A 1 180 ? 17.769 35.598 29.121 1.00 11.11 180 VAL A N 1
ATOM 1534 C CA . VAL A 1 180 ? 16.907 35.811 30.274 1.00 12.43 180 VAL A CA 1
ATOM 1535 C C . VAL A 1 180 ? 15.736 36.739 29.975 1.00 13.48 180 VAL A C 1
ATOM 1536 O O . VAL A 1 180 ? 14.797 36.749 30.789 1.00 15.87 180 VAL A O 1
ATOM 1540 N N . THR A 1 181 ? 15.790 37.461 28.879 1.00 14.13 181 THR A N 1
ATOM 1541 C CA . THR A 1 181 ? 14.742 38.475 28.643 1.00 15.20 181 THR A CA 1
ATOM 1542 C C . THR A 1 181 ? 13.555 37.970 27.826 1.00 15.65 181 THR A C 1
ATOM 1543 O O . THR A 1 181 ? 12.433 38.357 28.221 1.00 20.47 181 THR A O 1
ATOM 1550 N N . PRO A 1 182 ? 13.683 37.225 26.752 1.00 15.41 182 PRO A N 1
ATOM 1551 C CA . PRO A 1 182 ? 12.475 36.891 25.978 1.00 17.89 182 PRO A CA 1
ATOM 1552 C C . PRO A 1 182 ? 11.474 36.035 26.763 1.00 16.14 182 PRO A C 1
ATOM 1553 O O . PRO A 1 182 ? 11.886 35.037 27.387 1.00 19.93 182 PRO A O 1
ATOM 1557 N N . SER A 1 183 ? 10.217 36.375 26.640 1.00 19.59 183 SER A N 1
ATOM 1558 C CA . SER A 1 183 ? 9.153 35.517 27.114 1.00 21.89 183 SER A CA 1
ATOM 1559 C C . SER A 1 183 ? 9.041 34.268 26.245 1.00 22.34 183 SER A C 1
ATOM 1560 O O . SER A 1 183 ? 8.714 33.180 26.709 1.00 30.50 183 SER A O 1
ATOM 1563 N N . ASP A 1 184 ? 9.372 34.429 24.963 1.00 18.97 184 ASP A N 1
ATOM 1564 C CA . ASP A 1 184 ? 9.399 33.220 24.144 1.00 18.63 184 ASP A CA 1
ATOM 1565 C C . ASP A 1 184 ? 10.816 33.016 23.604 1.00 16.60 184 ASP A C 1
ATOM 1566 O O . ASP A 1 184 ? 11.224 33.435 22.534 1.00 23.03 184 ASP A O 1
ATOM 1575 N N . LEU A 1 185 ? 11.658 32.387 24.399 1.00 15.17 185 LEU A N 1
ATOM 1576 C CA . LEU A 1 185 ? 13.043 32.129 24.063 1.00 12.59 185 LEU A CA 1
ATOM 1577 C C . LEU A 1 185 ? 13.118 30.958 23.069 1.00 12.84 185 LEU A C 1
ATOM 1578 O O . LEU A 1 185 ? 12.630 29.849 23.341 1.00 15.87 185 LEU A O 1
ATOM 1583 N N . ARG A 1 186 ? 13.721 31.212 21.920 1.00 11.75 186 ARG A N 1
ATOM 1584 C CA . ARG A 1 186 ? 13.878 30.269 20.808 1.00 12.12 186 ARG A CA 1
ATOM 1585 C C . ARG A 1 186 ? 15.355 29.892 20.707 1.00 11.53 186 ARG A C 1
ATOM 1586 O O . ARG A 1 186 ? 16.161 30.694 20.209 1.00 12.61 186 ARG A O 1
ATOM 1600 N N . LEU A 1 187 ? 15.698 28.701 21.178 1.00 11.32 187 LEU A N 1
ATOM 1601 C CA . LEU A 1 187 ? 17.128 28.348 21.274 1.00 11.75 187 LEU A CA 1
ATOM 1602 C C . LEU A 1 187 ? 17.701 28.031 19.914 1.00 10.18 187 LEU A C 1
ATOM 1603 O O . LEU A 1 187 ? 18.941 28.144 19.776 1.00 10.66 187 LEU A O 1
ATOM 1608 N N . ASP A 1 188 ? 16.914 27.677 18.927 1.00 10.76 188 ASP A N 1
ATOM 1609 C CA . ASP A 1 188 ? 17.419 27.523 17.575 1.00 10.87 188 ASP A CA 1
ATOM 1610 C C . ASP A 1 188 ? 17.969 28.871 17.053 1.00 10.50 188 ASP A C 1
ATOM 1611 O O . ASP A 1 188 ? 19.034 28.970 16.465 1.00 10.72 188 ASP A O 1
ATOM 1616 N N . GLN A 1 189 ? 17.184 29.938 17.291 1.00 10.70 189 GLN A N 1
ATOM 1617 C CA . GLN A 1 189 ? 17.589 31.282 16.860 1.00 11.09 189 GLN A CA 1
ATOM 1618 C C . GLN A 1 189 ? 18.793 31.764 17.656 1.00 10.19 189 GLN A C 1
ATOM 1619 O O . GLN A 1 189 ? 19.720 32.363 17.115 1.00 10.75 189 GLN A O 1
ATOM 1625 N N . PHE A 1 190 ? 18.785 31.518 18.985 1.00 9.86 190 PHE A N 1
ATOM 1626 C CA . PHE A 1 190 ? 19.939 31.841 19.808 1.00 9.92 190 PHE A CA 1
ATOM 1627 C C . PHE A 1 190 ? 21.189 31.178 19.267 1.00 9.75 190 PHE A C 1
ATOM 1628 O O . PHE A 1 190 ? 22.240 31.827 19.097 1.00 9.88 190 PHE A O 1
ATOM 1636 N N . MET A 1 191 ? 21.122 29.883 19.019 1.00 9.52 191 MET A N 1
ATOM 1637 C CA . MET A 1 191 ? 22.315 29.145 18.605 1.00 9.74 191 MET A CA 1
ATOM 1638 C C . MET A 1 191 ? 22.762 29.588 17.201 1.00 9.99 191 MET A C 1
ATOM 1639 O O . MET A 1 191 ? 23.965 29.609 16.941 1.00 10.44 191 MET A O 1
ATOM 1644 N N . LYS A 1 192 ? 21.849 29.906 16.283 1.00 10.30 192 LYS A N 1
ATOM 1645 C CA . LYS A 1 192 ? 22.278 30.402 14.962 1.00 11.02 192 LYS A CA 1
ATOM 1646 C C . LYS A 1 192 ? 23.032 31.719 15.126 1.00 10.92 192 LYS A C 1
ATOM 1647 O O . LYS A 1 192 ? 23.961 31.983 14.356 1.00 12.73 192 LYS A O 1
ATOM 1658 N N . ARG A 1 193 ? 22.665 32.544 16.067 1.00 10.12 193 ARG A N 1
ATOM 1659 C CA . ARG A 1 193 ? 23.367 33.785 16.335 1.00 10.26 193 ARG A CA 1
ATOM 1660 C C . ARG A 1 193 ? 24.776 33.535 16.908 1.00 9.67 193 ARG A C 1
ATOM 1661 O O . ARG A 1 193 ? 25.733 34.169 16.482 1.00 11.15 193 ARG A O 1
ATOM 1669 N N . TRP A 1 194 ? 24.846 32.709 17.931 1.00 9.30 194 TRP A N 1
ATOM 1670 C CA . TRP A 1 194 ? 26.081 32.553 18.698 1.00 9.48 194 TRP A CA 1
ATOM 1671 C C . TRP A 1 194 ? 27.002 31.495 18.151 1.00 9.77 194 TRP A C 1
ATOM 1672 O O . TRP A 1 194 ? 28.178 31.420 18.562 1.00 10.49 194 TRP A O 1
ATOM 1683 N N . ALA A 1 195 ? 26.496 30.686 17.226 1.00 10.39 195 ALA A N 1
ATOM 1684 C CA . ALA A 1 195 ? 27.277 29.678 16.464 1.00 10.50 195 ALA A CA 1
ATOM 1685 C C . ALA A 1 195 ? 26.863 29.801 15.002 1.00 10.83 195 ALA A C 1
ATOM 1686 O O . ALA A 1 195 ? 26.099 28.999 14.463 1.00 10.51 195 ALA A O 1
ATOM 1688 N N . PRO A 1 196 ? 27.348 30.863 14.333 1.00 12.02 196 PRO A N 1
ATOM 1689 C CA . PRO A 1 196 ? 26.796 31.199 13.020 1.00 12.69 196 PRO A CA 1
ATOM 1690 C C . PRO A 1 196 ? 27.104 30.214 11.915 1.00 11.76 196 PRO A C 1
ATOM 1691 O O . PRO A 1 196 ? 26.521 30.339 10.833 1.00 14.07 196 PRO A O 1
ATOM 1695 N N . THR A 1 197 ? 27.948 29.222 12.141 1.00 11.36 197 THR A N 1
ATOM 1696 C CA . THR A 1 197 ? 28.188 28.180 11.159 1.00 11.67 197 THR A CA 1
ATOM 1697 C C . THR A 1 197 ? 27.193 27.047 11.231 1.00 10.29 197 THR A C 1
ATOM 1698 O O . THR A 1 197 ? 27.246 26.179 10.368 1.00 11.81 197 THR A O 1
ATOM 1702 N N . LEU A 1 198 ? 26.281 27.002 12.191 1.00 10.03 198 LEU A N 1
ATOM 1703 C CA . LEU A 1 198 ? 25.292 25.914 12.260 1.00 10.07 198 LEU A CA 1
ATOM 1704 C C . LEU A 1 198 ? 24.402 25.902 11.043 1.00 10.20 198 LEU A C 1
ATOM 1705 O O . LEU A 1 198 ? 24.000 26.951 10.551 1.00 11.16 198 LEU A O 1
ATOM 1710 N N . THR A 1 199 ? 24.013 24.718 10.616 1.00 10.29 199 THR A N 1
ATOM 1711 C CA . THR A 1 199 ? 22.930 24.600 9.688 1.00 10.97 199 THR A CA 1
ATOM 1712 C C . THR A 1 199 ? 21.598 24.807 10.408 1.00 10.37 199 THR A C 1
ATOM 1713 O O . THR A 1 199 ? 21.527 24.712 11.654 1.00 10.40 199 THR A O 1
ATOM 1717 N N . GLU A 1 200 ? 20.541 25.000 9.676 1.00 11.57 200 GLU A N 1
ATOM 1718 C CA . GLU A 1 200 ? 19.206 25.070 10.254 1.00 11.32 200 GLU A CA 1
ATOM 1719 C C . GLU A 1 200 ? 18.876 23.830 11.068 1.00 10.82 200 GLU A C 1
ATOM 1720 O O . GLU A 1 200 ? 18.312 23.915 12.168 1.00 10.92 200 GLU A O 1
ATOM 1731 N N . ALA A 1 201 ? 19.181 22.648 10.526 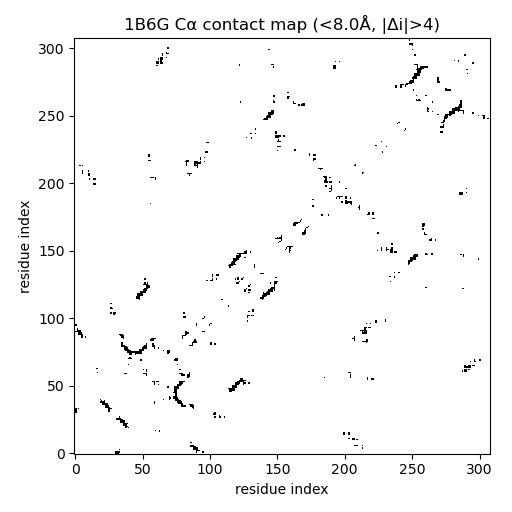1.00 10.83 201 ALA A N 1
ATOM 1732 C CA . ALA A 1 201 ? 18.876 21.422 11.239 1.00 11.15 201 ALA A CA 1
ATOM 1733 C C . ALA A 1 201 ? 19.674 21.335 12.536 1.00 10.30 201 ALA A C 1
ATOM 1734 O O . ALA A 1 201 ? 19.138 20.854 13.550 1.00 10.45 201 ALA A O 1
ATOM 1736 N N . GLU A 1 202 ? 20.935 21.694 12.523 1.00 9.72 202 GLU A N 1
ATOM 1737 C CA . GLU A 1 202 ? 21.732 21.685 13.756 1.00 9.69 202 GLU A CA 1
ATOM 1738 C C . GLU A 1 202 ? 21.156 22.618 14.784 1.00 9.44 202 GLU A C 1
ATOM 1739 O O . GLU A 1 202 ? 21.047 22.303 15.959 1.00 9.91 202 GLU A O 1
ATOM 1745 N N . ALA A 1 203 ? 20.785 23.843 14.354 1.00 9.64 203 ALA A N 1
ATOM 1746 C CA . ALA A 1 203 ? 20.190 24.780 15.298 1.00 10.40 203 ALA A CA 1
ATOM 1747 C C . ALA A 1 203 ? 18.900 24.213 15.888 1.00 9.58 203 ALA A C 1
ATOM 1748 O O . ALA A 1 203 ? 18.639 24.374 17.088 1.00 9.91 203 ALA A O 1
ATOM 1750 N N . SER A 1 204 ? 18.100 23.513 15.076 1.00 9.56 204 SER A N 1
ATOM 1751 C CA . SER A 1 204 ? 16.870 22.913 15.575 1.00 10.27 204 SER A CA 1
ATOM 1752 C C . SER A 1 204 ? 17.142 21.880 16.661 1.00 9.79 204 SER A C 1
ATOM 1753 O O . SER A 1 204 ? 16.323 21.747 17.587 1.00 10.28 204 SER A O 1
ATOM 1760 N N . ALA A 1 205 ? 18.269 21.182 16.637 1.00 9.74 205 ALA A N 1
ATOM 1761 C CA . ALA A 1 205 ? 18.609 20.197 17.638 1.00 9.61 205 ALA A CA 1
ATOM 1762 C C . ALA A 1 205 ? 18.817 20.844 19.010 1.00 9.17 205 ALA A C 1
ATOM 1763 O O . ALA A 1 205 ? 18.636 20.199 20.024 1.00 9.37 205 ALA A O 1
ATOM 1765 N N . TYR A 1 206 ? 19.217 22.132 19.033 1.00 9.27 206 TYR A N 1
ATOM 1766 C CA . TYR A 1 206 ? 19.349 22.851 20.291 1.00 9.12 206 TYR A CA 1
ATOM 1767 C C . TYR A 1 206 ? 18.015 23.335 20.837 1.00 9.17 206 TYR A C 1
ATOM 1768 O O . TYR A 1 206 ? 17.904 23.563 22.054 1.00 9.99 206 TYR A O 1
ATOM 1777 N N . ALA A 1 207 ? 16.998 23.467 20.001 1.00 9.57 207 ALA A N 1
ATOM 1778 C CA . ALA A 1 207 ? 15.630 23.745 20.438 1.00 9.76 207 ALA A CA 1
ATOM 1779 C C . ALA A 1 207 ? 14.897 22.483 20.886 1.00 9.66 207 ALA A C 1
ATOM 1780 O O . ALA A 1 207 ? 13.951 22.586 21.680 1.00 10.09 207 ALA A O 1
ATOM 1782 N N . ALA A 1 208 ? 15.277 21.319 20.372 1.00 9.64 208 ALA A N 1
ATOM 1783 C CA . ALA A 1 208 ? 14.567 20.064 20.600 1.00 9.25 208 ALA A CA 1
ATOM 1784 C C . ALA A 1 208 ? 14.253 19.804 22.081 1.00 9.41 208 ALA A C 1
ATOM 1785 O O . ALA A 1 208 ? 13.150 19.319 22.382 1.00 9.94 208 ALA A O 1
ATOM 1787 N N . PRO A 1 209 ? 15.176 20.050 23.019 1.00 8.89 209 PRO A N 1
ATOM 1788 C CA . PRO A 1 209 ? 14.885 19.758 24.416 1.00 9.25 209 PRO A CA 1
ATOM 1789 C C . PRO A 1 209 ? 13.747 20.571 25.053 1.00 9.84 209 PRO A C 1
ATOM 1790 O O . PRO A 1 209 ? 13.326 20.222 26.144 1.00 10.25 209 PRO A O 1
ATOM 1794 N N . PHE A 1 210 ? 13.304 21.657 24.384 1.00 9.71 210 PHE A N 1
ATOM 1795 C CA . PHE A 1 210 ? 12.494 22.666 25.067 1.00 9.99 210 PHE A CA 1
ATOM 1796 C C . PHE A 1 210 ? 11.202 22.919 24.330 1.00 10.27 210 PHE A C 1
ATOM 1797 O O . PHE A 1 210 ? 11.071 23.897 23.571 1.00 11.62 210 PHE A O 1
ATOM 1805 N N . PRO A 1 211 ? 10.154 22.136 24.558 1.00 11.06 211 PRO A N 1
ATOM 1806 C CA . PRO A 1 211 ? 8.868 22.387 23.896 1.00 11.85 211 PRO A CA 1
ATOM 1807 C C . PRO A 1 211 ? 8.331 23.768 24.180 1.00 11.92 211 PRO A C 1
ATOM 1808 O O . PRO A 1 211 ? 7.671 24.354 23.293 1.00 13.19 211 PRO A O 1
ATOM 1812 N N . ASP A 1 212 ? 8.507 24.315 25.361 1.00 11.89 212 ASP A N 1
ATOM 1813 C CA . ASP A 1 212 ? 7.998 25.642 25.714 1.00 12.53 212 ASP A CA 1
ATOM 1814 C C . ASP A 1 212 ? 8.853 26.180 26.860 1.00 11.96 212 ASP A C 1
ATOM 1815 O O . ASP A 1 212 ? 9.761 25.493 27.371 1.00 11.95 212 ASP A O 1
ATOM 1820 N N . THR A 1 213 ? 8.530 27.378 27.334 1.00 12.88 213 THR A N 1
ATOM 1821 C CA . THR A 1 213 ? 9.283 28.090 28.362 1.00 14.87 213 THR A CA 1
ATOM 1822 C C . THR A 1 213 ? 9.304 27.358 29.692 1.00 12.63 213 THR A C 1
ATOM 1823 O O . THR A 1 213 ? 10.220 27.534 30.469 1.00 12.55 213 THR A O 1
ATOM 1833 N N . SER A 1 214 ? 8.328 26.477 29.974 1.00 13.12 214 SER A N 1
ATOM 1834 C CA . SER A 1 214 ? 8.334 25.778 31.260 1.00 13.21 214 SER A CA 1
ATOM 1835 C C . SER A 1 214 ? 9.483 24.800 31.395 1.00 11.96 214 SER A C 1
ATOM 1836 O O . SER A 1 214 ? 9.853 24.448 32.516 1.00 12.51 214 SER A O 1
ATOM 1839 N N . TYR A 1 215 ? 10.088 24.410 30.266 1.00 11.20 215 TYR A N 1
ATOM 1840 C CA . TYR A 1 215 ? 11.217 23.495 30.245 1.00 10.87 215 TYR A CA 1
ATOM 1841 C C . TYR A 1 215 ? 12.578 24.221 30.347 1.00 9.99 215 TYR A C 1
ATOM 1842 O O . TYR A 1 215 ? 13.606 23.574 30.316 1.00 10.39 215 TYR A O 1
ATOM 1851 N N . GLN A 1 216 ? 12.551 25.555 30.427 1.00 10.13 216 GLN A N 1
ATOM 1852 C CA . GLN A 1 216 ? 13.738 26.368 30.260 1.00 10.17 216 GLN A CA 1
ATOM 1853 C C . GLN A 1 216 ? 14.240 26.987 31.555 1.00 10.19 216 GLN A C 1
ATOM 1854 O O . GLN A 1 216 ? 15.073 27.915 31.494 1.00 10.57 216 GLN A O 1
ATOM 1860 N N . ALA A 1 217 ? 13.845 26.557 32.726 1.00 10.28 217 ALA A N 1
ATOM 1861 C CA . ALA A 1 217 ? 14.303 27.184 33.964 1.00 10.23 217 ALA A CA 1
ATOM 1862 C C . ALA A 1 217 ? 15.804 27.036 34.154 1.00 10.30 217 ALA A C 1
ATOM 1863 O O . ALA A 1 217 ? 16.467 27.975 34.666 1.00 10.94 217 ALA A O 1
ATOM 1865 N N . GLY A 1 218 ? 16.375 25.891 33.810 1.00 9.89 218 GLY A N 1
ATOM 1866 C CA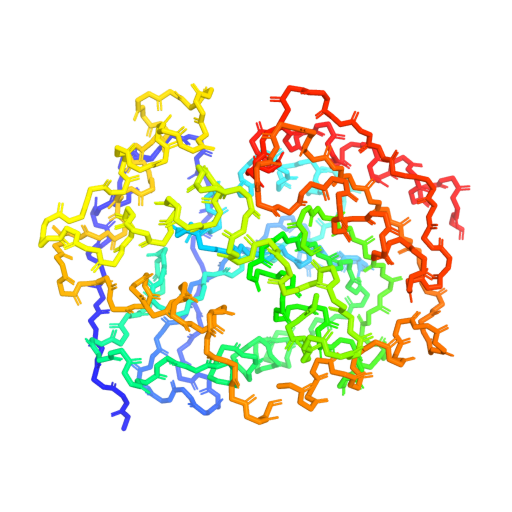 . GLY A 1 218 ? 17.816 25.717 33.919 1.00 10.11 218 GLY A CA 1
ATOM 1867 C C . GLY A 1 218 ? 18.576 26.597 32.951 1.00 9.76 218 GLY A C 1
ATOM 1868 O O . GLY A 1 218 ? 19.629 27.150 33.293 1.00 9.80 218 GLY A O 1
ATOM 1869 N N . VAL A 1 219 ? 18.034 26.763 31.751 1.00 9.54 219 VAL A N 1
ATOM 1870 C CA . VAL A 1 219 ? 18.562 27.682 30.739 1.00 9.66 219 VAL A CA 1
ATOM 1871 C C . VAL A 1 219 ? 18.557 29.104 31.273 1.00 9.21 219 VAL A C 1
ATOM 1872 O O . VAL A 1 219 ? 19.553 29.845 31.085 1.00 9.87 219 VAL A O 1
ATOM 1876 N N . ARG A 1 220 ? 17.483 29.535 31.908 1.00 9.76 220 ARG A N 1
ATOM 1877 C CA . ARG A 1 220 ? 17.441 30.914 32.414 1.00 10.33 220 ARG A CA 1
ATOM 1878 C C . ARG A 1 220 ? 18.397 31.131 33.558 1.00 10.30 220 ARG A C 1
ATOM 1879 O O . ARG A 1 220 ? 18.923 32.233 33.690 1.00 11.51 220 ARG A O 1
ATOM 1887 N N . LYS A 1 221 ? 18.623 30.116 34.387 1.00 9.90 221 LYS A N 1
ATOM 1888 C CA . LYS A 1 221 ? 19.389 30.328 35.609 1.00 10.57 221 LYS A CA 1
ATOM 1889 C C . LYS A 1 221 ? 20.882 30.398 35.351 1.00 10.13 221 LYS A C 1
ATOM 1890 O O . LYS A 1 221 ? 21.590 31.110 36.083 1.00 10.56 221 LYS A O 1
ATOM 1896 N N . PHE A 1 222 ? 21.413 29.673 34.361 1.00 9.55 222 PHE A N 1
ATOM 1897 C CA . PHE A 1 222 ? 22.860 29.642 34.172 1.00 9.47 222 PHE A CA 1
ATOM 1898 C C . PHE A 1 222 ? 23.499 31.034 34.051 1.00 9.44 222 PHE A C 1
ATOM 1899 O O . PHE A 1 222 ? 24.463 31.312 34.751 1.00 9.80 222 PHE A O 1
ATOM 1907 N N . PRO A 1 223 ? 23.015 31.930 33.181 1.00 9.24 223 PRO A N 1
ATOM 1908 C CA . PRO A 1 223 ? 23.710 33.227 33.061 1.00 9.91 223 PRO A CA 1
ATOM 1909 C C . PRO A 1 223 ? 23.561 34.053 34.311 1.00 9.86 223 PRO A C 1
ATOM 1910 O O . PRO A 1 223 ? 24.421 34.874 34.626 1.00 10.97 223 PRO A O 1
ATOM 1914 N N . LYS A 1 224 ? 22.464 33.873 35.046 1.00 10.51 224 LYS A N 1
ATOM 1915 C CA . LYS A 1 224 ? 22.282 34.545 36.327 1.00 11.70 224 LYS A CA 1
ATOM 1916 C C . LYS A 1 224 ? 23.373 34.128 37.323 1.00 12.07 224 LYS A C 1
ATOM 1917 O O . LYS A 1 224 ? 23.811 34.963 38.112 1.00 14.33 224 LYS A O 1
ATOM 1923 N N . MET A 1 225 ? 23.805 32.872 37.260 1.00 11.40 225 MET A N 1
ATOM 1924 C CA . MET A 1 225 ? 24.843 32.335 38.119 1.00 11.89 225 MET A CA 1
ATOM 1925 C C . MET A 1 225 ? 26.226 32.815 37.719 1.00 11.38 225 MET A C 1
ATOM 1926 O O . MET A 1 225 ? 27.146 32.831 38.544 1.00 13.59 225 MET A O 1
ATOM 1935 N N . VAL A 1 226 ? 26.438 33.229 36.481 1.00 10.91 226 VAL A N 1
ATOM 1936 C CA . VAL A 1 226 ? 27.712 33.850 36.106 1.00 11.05 226 VAL A CA 1
ATOM 1937 C C . VAL A 1 226 ? 27.788 35.253 36.683 1.00 11.91 226 VAL A C 1
ATOM 1938 O O . VAL A 1 226 ? 28.835 35.690 37.127 1.00 13.28 226 VAL A O 1
ATOM 1942 N N . ALA A 1 227 ? 26.659 35.959 36.649 1.00 13.58 227 ALA A N 1
ATOM 1943 C CA . ALA A 1 227 ? 26.634 37.350 37.124 1.00 17.21 227 ALA A CA 1
ATOM 1944 C C . ALA A 1 227 ? 26.575 37.401 38.637 1.00 19.22 227 ALA A C 1
ATOM 1945 O O . ALA A 1 227 ? 27.145 38.349 39.211 1.00 27.48 227 ALA A O 1
ATOM 1947 N N . GLN A 1 228 ? 25.991 36.437 39.313 1.00 17.74 228 GLN A N 1
ATOM 1948 C CA . GLN A 1 228 ? 25.760 36.405 40.753 1.00 21.17 228 GLN A CA 1
ATOM 1949 C C . GLN A 1 228 ? 26.222 35.036 41.285 1.00 17.23 228 GLN A C 1
ATOM 1950 O O . GLN A 1 228 ? 25.560 33.981 41.209 1.00 20.09 228 GLN A O 1
ATOM 1961 N N . ARG A 1 229 ? 27.436 35.030 41.802 1.00 14.66 229 ARG A N 1
ATOM 1962 C CA . ARG A 1 229 ? 28.162 33.853 42.249 1.00 13.63 229 ARG A CA 1
ATOM 1963 C C . ARG A 1 229 ? 27.960 33.722 43.741 1.00 14.54 229 ARG A C 1
ATOM 1964 O O . ARG A 1 229 ? 28.384 34.605 44.514 1.00 14.66 229 ARG A O 1
ATOM 1972 N N . ASP A 1 230 ? 27.376 32.616 44.203 1.00 13.37 230 ASP A N 1
ATOM 1973 C CA . ASP A 1 230 ? 27.198 32.435 45.627 1.00 14.10 230 ASP A CA 1
ATOM 1974 C C . ASP A 1 230 ? 28.530 32.091 46.294 1.00 13.30 230 ASP A C 1
ATOM 1975 O O . ASP A 1 230 ? 29.548 31.801 45.665 1.00 13.17 230 ASP A O 1
ATOM 1980 N N . GLN A 1 231 ? 28.515 32.104 47.648 1.00 13.43 231 GLN A N 1
ATOM 1981 C CA . GLN A 1 231 ? 29.763 31.931 48.373 1.00 13.99 231 GLN A CA 1
ATOM 1982 C C . GLN A 1 231 ? 30.315 30.544 48.164 1.00 12.84 231 GLN A C 1
ATOM 1983 O O . GLN A 1 231 ? 31.535 30.369 48.086 1.00 13.85 231 GLN A O 1
ATOM 1989 N N . ALA A 1 232 ? 29.469 29.514 48.092 1.00 13.13 232 ALA A N 1
ATOM 1990 C CA . ALA A 1 232 ? 29.941 28.152 47.820 1.00 13.52 232 ALA A CA 1
ATOM 1991 C C . ALA A 1 232 ? 30.680 28.112 46.492 1.00 12.34 232 ALA A C 1
ATOM 1992 O O . ALA A 1 232 ? 31.754 27.551 46.367 1.00 13.26 232 ALA A O 1
ATOM 2001 N N . ILE A 1 234 ? 32.114 30.582 44.844 1.00 11.97 234 ILE A N 1
ATOM 2002 C CA . ILE A 1 234 ? 33.375 31.322 44.930 1.00 12.46 234 ILE A CA 1
ATOM 2003 C C . ILE A 1 234 ? 34.429 30.515 45.638 1.00 12.42 234 ILE A C 1
ATOM 2004 O O . ILE A 1 234 ? 35.563 30.388 45.175 1.00 12.58 234 ILE A O 1
ATOM 2009 N N . ASP A 1 235 ? 34.058 29.907 46.760 1.00 12.27 235 ASP A N 1
ATOM 2010 C CA . ASP A 1 235 ? 35.027 29.159 47.563 1.00 12.65 235 ASP A CA 1
ATOM 2011 C C . ASP A 1 235 ? 35.516 27.919 46.837 1.00 12.71 235 ASP A C 1
ATOM 2012 O O . ASP A 1 235 ? 36.729 27.644 46.803 1.00 13.80 235 ASP A O 1
ATOM 2017 N N . ILE A 1 236 ? 34.605 27.150 46.242 1.00 12.41 236 ILE A N 1
ATOM 2018 C CA . ILE A 1 236 ? 34.998 25.966 45.487 1.00 12.20 236 ILE A CA 1
ATOM 2019 C C . ILE A 1 236 ? 35.890 26.358 44.323 1.00 11.82 236 ILE A C 1
ATOM 2020 O O . ILE A 1 236 ? 36.888 25.711 44.042 1.00 12.61 236 ILE A O 1
ATOM 2025 N N . SER A 1 237 ? 35.516 27.416 43.634 1.00 11.93 237 SER A N 1
ATOM 2026 C CA . SER A 1 237 ? 36.265 27.846 42.453 1.00 12.13 237 SER A CA 1
ATOM 2027 C C . SER A 1 237 ? 37.659 28.328 42.823 1.00 12.12 237 SER A C 1
ATOM 2028 O O . SER A 1 237 ? 38.608 28.047 42.087 1.00 13.96 237 SER A O 1
ATOM 2031 N N . THR A 1 238 ? 37.786 29.031 43.940 1.00 13.21 238 THR A N 1
ATOM 2032 C CA . THR A 1 238 ? 39.096 29.490 44.410 1.00 15.37 238 THR A CA 1
ATOM 2033 C C . THR A 1 238 ? 39.956 28.304 44.832 1.00 15.26 238 THR A C 1
ATOM 2034 O O . THR A 1 238 ? 41.159 28.229 44.492 1.00 16.52 238 THR A O 1
ATOM 2038 N N . GLU A 1 239 ? 39.387 27.299 45.498 1.00 15.39 239 GLU A N 1
ATOM 2039 C CA . GLU A 1 239 ? 40.084 26.052 45.847 1.00 16.05 239 GLU A CA 1
ATOM 2040 C C . GLU A 1 239 ? 40.552 25.352 44.594 1.00 15.56 239 GLU A C 1
ATOM 2041 O O . GLU A 1 239 ? 41.678 24.818 44.553 1.00 17.20 239 GLU A O 1
ATOM 2052 N N . ALA A 1 240 ? 39.742 25.335 43.552 1.00 14.96 240 ALA A N 1
ATOM 2053 C CA . ALA A 1 240 ? 40.132 24.688 42.286 1.00 14.64 240 ALA A CA 1
ATOM 2054 C C . ALA A 1 240 ? 41.333 25.390 41.681 1.00 14.74 240 ALA A C 1
ATOM 2055 O O . ALA A 1 240 ? 42.182 24.725 41.061 1.00 15.07 240 ALA A O 1
ATOM 2057 N N . ILE A 1 241 ? 41.453 26.713 41.781 1.00 16.29 241 ILE A N 1
ATOM 2058 C CA . ILE A 1 241 ? 42.669 27.382 41.278 1.00 16.42 241 ILE A CA 1
ATOM 2059 C C . ILE A 1 241 ? 43.908 26.771 41.92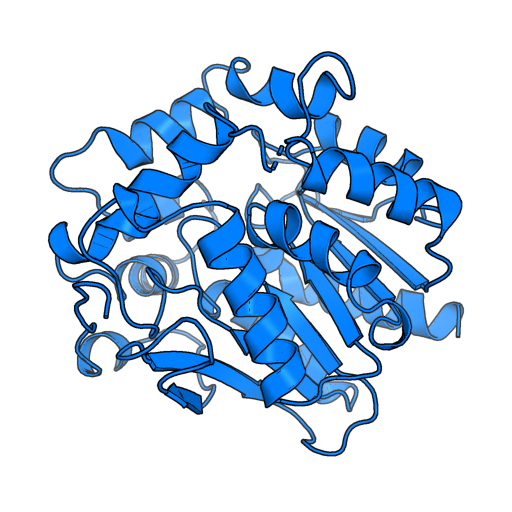2 1.00 16.50 241 ILE A C 1
ATOM 2060 O O . ILE A 1 241 ? 44.889 26.467 41.237 1.00 17.92 241 ILE A O 1
ATOM 2065 N N . SER A 1 242 ? 43.857 26.589 43.242 1.00 17.48 242 SER A N 1
ATOM 2066 C CA . SER A 1 242 ? 44.990 25.986 43.916 1.00 17.72 242 SER A CA 1
ATOM 2067 C C . SER A 1 242 ? 45.269 24.573 43.449 1.00 15.01 242 SER A C 1
ATOM 2068 O O . SER A 1 242 ? 46.421 24.143 43.293 1.00 15.77 242 SER A O 1
ATOM 2071 N N . PHE A 1 243 ? 44.216 23.784 43.218 1.00 14.73 243 PHE A N 1
ATOM 2072 C CA . PHE A 1 243 ? 44.408 22.447 42.670 1.00 14.43 243 PHE A CA 1
ATOM 2073 C C . PHE A 1 243 ? 45.192 22.489 41.369 1.00 12.95 243 PHE A C 1
ATOM 2074 O O . PHE A 1 243 ? 46.150 21.749 41.125 1.00 13.41 243 PHE A O 1
ATOM 2082 N N . TRP A 1 244 ? 44.727 23.320 40.436 1.00 13.41 244 TRP A N 1
ATOM 2083 C CA . TRP A 1 244 ? 45.304 23.318 39.098 1.00 13.15 244 TRP A CA 1
ATOM 2084 C C . TRP A 1 244 ? 46.750 23.825 39.108 1.00 12.40 244 TRP A C 1
ATOM 2085 O O . TRP A 1 244 ? 47.586 23.352 38.324 1.00 12.64 244 TRP A O 1
ATOM 2096 N N . GLN A 1 245 ? 47.018 24.793 40.000 1.00 14.17 245 GLN A N 1
ATOM 2097 C CA . GLN A 1 245 ? 48.370 25.335 40.072 1.00 16.66 245 GLN A CA 1
ATOM 2098 C C . GLN A 1 245 ? 49.326 24.374 40.788 1.00 15.78 245 GLN A C 1
ATOM 2099 O O . GLN A 1 245 ? 50.481 24.220 40.366 1.00 18.02 245 GLN A O 1
ATOM 2110 N N . ASN A 1 246 ? 48.894 23.712 41.868 1.00 16.32 246 ASN A N 1
ATOM 2111 C CA . ASN A 1 246 ? 49.781 23.025 42.801 1.00 17.37 246 ASN A CA 1
ATOM 2112 C C . ASN A 1 246 ? 49.663 21.504 42.873 1.00 16.83 246 ASN A C 1
ATOM 2113 O O . ASN A 1 246 ? 50.583 20.850 43.350 1.00 20.58 246 ASN A O 1
ATOM 2118 N N . ASP A 1 247 ? 48.537 20.989 42.464 1.00 15.91 247 ASP A N 1
ATOM 2119 C CA . ASP A 1 247 ? 48.279 19.555 42.649 1.00 16.07 247 ASP A CA 1
ATOM 2120 C C . ASP A 1 247 ? 48.215 18.795 41.335 1.00 16.15 247 ASP A C 1
ATOM 2121 O O . ASP A 1 247 ? 48.535 17.600 41.235 1.00 22.30 247 ASP A O 1
ATOM 2126 N N . TRP A 1 248 ? 47.770 19.412 40.265 1.00 15.13 248 TRP A N 1
ATOM 2127 C CA . TRP A 1 248 ? 47.604 18.759 38.976 1.00 14.50 248 TRP A CA 1
ATOM 2128 C C . TRP A 1 248 ? 48.948 18.455 38.333 1.00 16.17 248 TRP A C 1
ATOM 2129 O O . TRP A 1 248 ? 49.784 19.341 38.236 1.00 16.77 248 TRP A O 1
ATOM 2140 N N . ASN A 1 249 ? 49.078 17.227 37.849 1.00 17.25 249 ASN A N 1
ATOM 2141 C CA . ASN A 1 249 ? 50.261 16.781 37.152 1.00 19.28 249 ASN A CA 1
ATOM 2142 C C . ASN A 1 249 ? 49.914 16.001 35.900 1.00 19.33 249 ASN A C 1
ATOM 2143 O O . ASN A 1 249 ? 50.829 15.343 35.391 1.00 23.44 249 ASN A O 1
ATOM 2148 N N . GLY A 1 250 ? 48.682 16.084 35.423 1.00 16.56 250 GLY A N 1
ATOM 2149 C CA . GLY A 1 250 ? 48.268 15.342 34.274 1.00 15.96 250 GLY A CA 1
ATOM 2150 C C . GLY A 1 250 ? 48.550 15.992 32.963 1.00 15.16 250 GLY A C 1
ATOM 2151 O O . GLY A 1 250 ? 48.959 17.134 32.856 1.00 19.81 250 GLY A O 1
ATOM 2152 N N . GLN A 1 251 ? 48.285 15.270 31.880 1.00 17.20 251 GLN A N 1
ATOM 2153 C CA . GLN A 1 251 ? 48.433 15.750 30.528 1.00 16.16 251 GLN A CA 1
ATOM 2154 C C . GLN A 1 251 ? 47.298 16.734 30.232 1.00 14.46 251 GLN A C 1
ATOM 2155 O O . GLN A 1 251 ? 46.144 16.522 30.560 1.00 13.86 251 GLN A O 1
ATOM 2161 N N . THR A 1 252 ? 47.628 17.808 29.555 1.00 14.01 252 THR A N 1
ATOM 2162 C CA . THR A 1 252 ? 46.710 18.908 29.276 1.00 13.83 252 THR A CA 1
ATOM 2163 C C . THR A 1 252 ? 46.776 19.406 27.849 1.00 11.97 252 THR A C 1
ATOM 2164 O O . THR A 1 252 ? 47.858 19.463 27.280 1.00 13.11 252 THR A O 1
ATOM 2168 N N . PHE A 1 253 ? 45.622 19.738 27.281 1.00 12.01 253 PHE A N 1
ATOM 2169 C CA . PHE A 1 253 ? 45.519 20.276 25.951 1.00 11.85 253 PHE A CA 1
ATOM 2170 C C . PHE A 1 253 ? 44.484 21.429 25.970 1.00 10.86 253 PHE A C 1
ATOM 2171 O O . PHE A 1 253 ? 43.389 21.224 26.479 1.00 12.24 253 PHE A O 1
ATOM 2179 N N . MET A 1 254 ? 44.834 22.587 25.443 1.00 10.75 254 MET A N 1
ATOM 2180 C CA . MET A 1 254 ? 43.925 23.739 25.392 1.00 10.04 254 MET A CA 1
ATOM 2181 C C . MET A 1 254 ? 43.645 24.107 23.940 1.00 9.95 254 MET A C 1
ATOM 2182 O O . MET A 1 254 ? 44.570 24.155 23.106 1.00 10.64 254 MET A O 1
ATOM 2187 N N . ALA A 1 255 ? 42.392 24.439 23.664 1.00 10.03 255 ALA A N 1
ATOM 2188 C CA . ALA A 1 255 ? 41.998 24.980 22.370 1.00 9.84 255 ALA A CA 1
ATOM 2189 C C . ALA A 1 255 ? 41.110 26.196 22.584 1.00 9.93 255 ALA A C 1
ATOM 2190 O O . ALA A 1 255 ? 40.196 26.154 23.409 1.00 11.41 255 ALA A O 1
ATOM 2192 N N . ILE A 1 256 ? 41.396 27.283 21.871 1.00 9.46 256 ILE A N 1
ATOM 2193 C CA . ILE A 1 256 ? 40.687 28.519 21.987 1.00 10.01 256 ILE A CA 1
ATOM 2194 C C . ILE A 1 256 ? 39.925 28.838 20.718 1.00 9.49 256 ILE A C 1
ATOM 2195 O O . ILE A 1 256 ? 40.469 28.881 19.623 1.00 10.20 256 ILE A O 1
ATOM 2200 N N . GLY A 1 257 ? 38.590 29.064 20.855 1.00 9.53 257 GLY A N 1
ATOM 2201 C CA . GLY A 1 257 ? 37.786 29.632 19.793 1.00 9.67 257 GLY A CA 1
ATOM 2202 C C . GLY A 1 257 ? 37.995 31.135 19.739 1.00 9.82 257 GLY A C 1
ATOM 2203 O O . GLY A 1 257 ? 37.530 31.844 20.632 1.00 10.43 257 GLY A O 1
ATOM 2204 N N . MET A 1 258 ? 38.764 31.584 18.754 1.00 10.17 258 MET A N 1
ATOM 2205 C CA . MET A 1 258 ? 39.291 32.946 18.730 1.00 10.62 258 MET A CA 1
ATOM 2206 C C . MET A 1 258 ? 38.227 33.999 18.493 1.00 10.82 258 MET A C 1
ATOM 2207 O O . MET A 1 258 ? 38.504 35.185 18.836 1.00 12.87 258 MET A O 1
ATOM 2212 N N . LYS A 1 259 ? 37.075 33.667 17.974 1.00 10.84 259 LYS A N 1
ATOM 2213 C CA . LYS A 1 259 ? 36.012 34.609 17.699 1.00 11.31 259 LYS A CA 1
ATOM 2214 C C . LYS A 1 259 ? 35.078 34.757 18.876 1.00 11.26 259 LYS A C 1
ATOM 2215 O O . LYS A 1 259 ? 34.123 35.537 18.821 1.00 13.27 259 LYS A O 1
ATOM 2221 N N . ASP A 1 260 ? 35.300 34.072 19.984 1.00 10.35 260 ASP A N 1
ATOM 2222 C CA . ASP A 1 260 ? 34.412 34.138 21.121 1.00 9.99 260 ASP A CA 1
ATOM 2223 C C . ASP A 1 260 ? 34.517 35.508 21.787 1.00 10.23 260 ASP A C 1
ATOM 2224 O O . ASP A 1 260 ? 35.588 35.909 22.226 1.00 11.48 260 ASP A O 1
ATOM 2229 N N . LYS A 1 261 ? 33.359 36.166 21.948 1.00 10.45 261 LYS A N 1
ATOM 2230 C CA . LYS A 1 261 ? 33.269 37.426 22.669 1.00 11.38 261 LYS A CA 1
ATOM 2231 C C . LYS A 1 261 ? 33.157 37.307 24.188 1.00 10.93 261 LYS A C 1
ATOM 2232 O O . LYS A 1 261 ? 33.228 38.316 24.892 1.00 12.18 261 LYS A O 1
ATOM 2243 N N . LEU A 1 262 ? 32.984 36.069 24.670 1.00 10.18 262 LEU A N 1
ATOM 2244 C CA . LEU A 1 262 ? 32.862 35.774 26.094 1.00 9.73 262 LEU A CA 1
ATOM 2245 C C . LEU A 1 262 ? 34.178 35.308 26.715 1.00 9.81 262 LEU A C 1
ATOM 2246 O O . LEU A 1 262 ? 34.725 36.009 27.587 1.00 11.15 262 LEU A O 1
ATOM 2251 N N . LEU A 1 263 ? 34.637 34.121 26.332 1.00 9.35 263 LEU A N 1
ATOM 2252 C CA . LEU A 1 263 ? 35.717 33.396 26.991 1.00 10.01 263 LEU A CA 1
ATOM 2253 C C . LEU A 1 263 ? 36.874 33.090 26.059 1.00 9.88 263 LEU A C 1
ATOM 2254 O O . LEU A 1 263 ? 37.403 31.985 26.007 1.00 10.23 263 LEU A O 1
ATOM 2259 N N . GLY A 1 264 ? 37.289 34.109 25.301 1.00 10.09 264 GLY A N 1
ATOM 2260 C CA . GLY A 1 264 ? 38.405 34.015 24.385 1.00 10.88 264 GLY A CA 1
ATOM 2261 C C . GLY A 1 264 ? 39.737 34.216 25.059 1.00 10.34 264 GLY A C 1
ATOM 2262 O O . GLY A 1 264 ? 39.895 33.969 26.250 1.00 10.61 264 GLY A O 1
ATOM 2263 N N . PRO A 1 265 ? 40.747 34.663 24.284 1.00 10.91 265 PRO A N 1
ATOM 2264 C CA . PRO A 1 265 ? 42.099 34.875 24.842 1.00 11.82 265 PRO A CA 1
ATOM 2265 C C . PRO A 1 265 ? 42.181 35.628 26.161 1.00 12.14 265 PRO A C 1
ATOM 2266 O O . PRO A 1 265 ? 43.026 35.322 26.998 1.00 12.11 265 PRO A O 1
ATOM 2270 N N . ASP A 1 266 ? 41.314 36.613 26.366 1.00 12.00 266 ASP A N 1
ATOM 2271 C CA . ASP A 1 266 ? 41.312 37.394 27.621 1.00 12.92 266 ASP A CA 1
ATOM 2272 C C . ASP A 1 266 ? 41.211 36.518 28.855 1.00 11.39 266 ASP A C 1
ATOM 2273 O O . ASP A 1 266 ? 41.741 36.869 29.916 1.00 11.50 266 ASP A O 1
ATOM 2278 N N . VAL A 1 267 ? 40.452 35.437 28.751 1.00 11.20 267 VAL A N 1
ATOM 2279 C CA . VAL A 1 267 ? 40.271 34.510 29.842 1.00 11.44 267 VAL A CA 1
ATOM 2280 C C . VAL A 1 267 ? 41.171 33.288 29.710 1.00 10.11 267 VAL A C 1
ATOM 2281 O O . VAL A 1 267 ? 41.649 32.755 30.702 1.00 10.65 267 VAL A O 1
ATOM 2285 N N . MET A 1 268 ? 41.414 32.833 28.467 1.00 9.94 268 MET A N 1
ATOM 2286 C CA . MET A 1 268 ? 42.115 31.555 28.274 1.00 9.61 268 MET A CA 1
ATOM 2287 C C . MET A 1 268 ? 43.605 31.671 28.496 1.00 9.79 268 MET A C 1
ATOM 2288 O O . MET A 1 268 ? 44.217 30.709 28.977 1.00 10.21 268 MET A O 1
ATOM 2293 N N . TYR A 1 269 ? 44.244 32.827 28.198 1.00 10.48 269 TYR A N 1
ATOM 2294 C CA . TYR A 1 269 ? 45.671 32.938 28.517 1.00 10.77 269 TYR A CA 1
ATOM 2295 C C . TYR A 1 269 ? 45.867 32.989 30.033 1.00 10.63 269 TYR A C 1
ATOM 2296 O O . TYR A 1 269 ? 46.759 32.273 30.554 1.00 11.28 269 TYR A O 1
ATOM 2305 N N . PRO A 1 270 ? 45.073 33.701 30.807 1.00 10.72 270 PRO A N 1
ATOM 2306 C CA . PRO A 1 270 ? 45.149 33.549 32.273 1.00 11.85 270 PRO A CA 1
ATOM 2307 C C . PRO A 1 270 ? 44.940 32.135 32.744 1.00 11.27 270 PRO A C 1
ATOM 2308 O O . PRO A 1 270 ? 45.677 31.641 33.617 1.00 11.62 270 PRO A O 1
ATOM 2312 N N . MET A 1 271 ? 43.963 31.397 32.179 1.00 10.70 271 MET A N 1
ATOM 2313 C CA . MET A 1 271 ? 43.757 29.997 32.558 1.00 11.24 271 MET A CA 1
ATOM 2314 C C . MET A 1 271 ? 44.948 29.133 32.221 1.00 10.85 271 MET A C 1
ATOM 2315 O O . MET A 1 271 ? 45.308 28.260 33.023 1.00 11.74 271 MET A O 1
ATOM 2320 N N . LYS A 1 272 ? 45.584 29.339 31.081 1.00 10.60 272 LYS A N 1
ATOM 2321 C CA . LYS A 1 272 ? 46.747 28.548 30.725 1.00 11.05 272 LYS A CA 1
ATOM 2322 C C . LYS A 1 272 ? 47.808 28.649 31.808 1.00 11.43 272 LYS A C 1
ATOM 2323 O O . LYS A 1 272 ? 48.448 27.635 32.173 1.00 12.41 272 LYS A O 1
ATOM 2329 N N . ALA A 1 273 ? 48.044 29.847 32.322 1.00 10.63 273 ALA A N 1
ATOM 2330 C CA . ALA A 1 273 ? 49.055 30.028 33.332 1.00 11.71 273 ALA A CA 1
ATOM 2331 C C . ALA A 1 273 ? 48.737 29.336 34.656 1.00 10.63 273 ALA A C 1
ATOM 2332 O O . ALA A 1 273 ? 49.643 28.928 35.374 1.00 11.97 273 ALA A O 1
ATOM 2334 N N . LEU A 1 274 ? 47.465 29.277 34.978 1.00 10.50 274 LEU A N 1
ATOM 2335 C CA . LEU A 1 274 ? 47.005 28.669 36.240 1.00 10.99 274 LEU A CA 1
ATOM 2336 C C . LEU A 1 274 ? 47.013 27.160 36.230 1.00 10.84 274 LEU A C 1
ATOM 2337 O O . LEU A 1 274 ? 47.040 26.552 37.300 1.00 15.11 274 LEU A O 1
ATOM 2342 N N . ILE A 1 275 ? 47.001 26.548 35.061 1.00 10.67 275 ILE A N 1
ATOM 2343 C CA . ILE A 1 275 ? 46.970 25.071 34.966 1.00 10.97 275 ILE A CA 1
ATOM 2344 C C . ILE A 1 275 ? 48.398 24.597 34.788 1.00 11.31 275 ILE A C 1
ATOM 2345 O O . ILE A 1 275 ? 49.040 24.774 33.759 1.00 11.84 275 ILE A O 1
ATOM 2350 N N . ASN A 1 276 ? 48.932 23.954 35.832 1.00 12.24 276 ASN A N 1
ATOM 2351 C CA . ASN A 1 276 ? 50.277 23.421 35.786 1.00 13.34 276 ASN A CA 1
ATOM 2352 C C . ASN A 1 276 ? 50.437 22.480 34.593 1.00 12.47 276 ASN A C 1
ATOM 2353 O O . ASN A 1 276 ? 49.669 21.555 34.425 1.00 13.98 276 ASN A O 1
ATOM 2358 N N . GLY A 1 277 ? 51.455 22.749 33.780 1.00 13.85 277 GLY A N 1
ATOM 2359 C CA . GLY A 1 277 ? 51.762 21.940 32.624 1.00 15.06 277 GLY A CA 1
ATOM 2360 C C . GLY A 1 277 ? 50.943 22.243 31.397 1.00 14.40 277 GLY A C 1
ATOM 2361 O O . GLY A 1 277 ? 51.116 21.595 30.351 1.00 16.19 277 GLY A O 1
ATOM 2362 N N . CYS A 1 278 ? 50.029 23.222 31.418 1.00 13.24 278 CYS A N 1
ATOM 2363 C CA . CYS A 1 278 ? 49.233 23.490 30.234 1.00 12.43 278 CYS A CA 1
ATOM 2364 C C . CYS A 1 278 ? 50.098 24.043 29.126 1.00 12.37 278 CYS A C 1
ATOM 2365 O O . CYS A 1 278 ? 50.815 25.036 29.365 1.00 13.55 278 CYS A O 1
ATOM 2368 N N . PRO A 1 279 ? 50.086 23.453 27.951 1.00 12.83 279 PRO A N 1
ATOM 2369 C CA . PRO A 1 279 ? 50.912 23.935 26.836 1.00 13.21 279 PRO A CA 1
ATOM 2370 C C . PRO A 1 279 ? 50.280 25.128 26.160 1.00 12.76 279 PRO A C 1
ATOM 2371 O O . PRO A 1 279 ? 49.147 25.523 26.451 1.00 13.89 279 PRO A O 1
ATOM 2375 N N . GLU A 1 280 ? 51.042 25.688 25.242 1.00 14.12 280 GLU A N 1
ATOM 2376 C CA . GLU A 1 280 ? 50.492 26.724 24.359 1.00 15.76 280 GLU A CA 1
ATOM 2377 C C . GLU A 1 280 ? 49.182 26.248 23.768 1.00 13.24 280 GLU A C 1
ATOM 2378 O O . GLU A 1 280 ? 49.019 25.101 23.339 1.00 13.85 280 GLU A O 1
ATOM 2389 N N . PRO A 1 281 ? 48.179 27.120 23.674 1.00 14.18 281 PRO A N 1
ATOM 2390 C CA . PRO A 1 281 ? 46.882 26.735 23.107 1.00 13.48 281 PRO A CA 1
ATOM 2391 C C . PRO A 1 281 ? 46.922 26.537 21.620 1.00 12.70 281 PRO A C 1
ATOM 2392 O O . PRO A 1 281 ? 47.628 27.224 20.903 1.00 14.02 281 PRO A O 1
ATOM 2396 N N . LEU A 1 282 ? 46.061 25.631 21.160 1.00 11.83 282 LEU A N 1
ATOM 2397 C CA . LEU A 1 282 ? 45.670 25.573 19.768 1.00 11.74 282 LEU A CA 1
ATOM 2398 C C . LEU A 1 282 ? 44.665 26.695 19.547 1.00 11.41 282 LEU A C 1
ATOM 2399 O O . LEU A 1 282 ? 43.617 26.724 20.180 1.00 13.13 282 LEU A O 1
ATOM 2404 N N . GLU A 1 283 ? 44.965 27.643 18.690 1.00 11.58 283 GLU A N 1
ATOM 2405 C CA . GLU A 1 283 ? 44.067 28.722 18.355 1.00 12.14 283 GLU A CA 1
ATOM 2406 C C . GLU A 1 283 ? 43.286 28.312 17.118 1.00 12.49 283 GLU A C 1
ATOM 2407 O O . GLU A 1 283 ? 43.863 28.031 16.072 1.00 16.76 283 GLU A O 1
ATOM 2418 N N . ILE A 1 284 ? 41.967 28.300 17.202 1.00 11.83 284 ILE A N 1
ATOM 2419 C CA . ILE A 1 284 ? 41.086 28.006 16.091 1.00 12.07 284 ILE A CA 1
ATOM 2420 C C . ILE A 1 284 ? 40.453 29.310 15.661 1.00 11.38 284 ILE A C 1
ATOM 2421 O O . ILE A 1 284 ? 39.557 29.848 16.323 1.00 11.07 284 ILE A O 1
ATOM 2426 N N . ALA A 1 285 ? 40.981 29.863 14.551 1.00 12.45 285 ALA A N 1
ATOM 2427 C CA . ALA A 1 285 ? 40.664 31.219 14.157 1.00 13.14 285 ALA A CA 1
ATOM 2428 C C . ALA A 1 285 ? 39.181 31.405 13.911 1.00 12.60 285 ALA A C 1
ATOM 2429 O O . ALA A 1 285 ? 38.639 32.491 14.198 1.00 14.42 285 ALA A O 1
ATOM 2431 N N . ASP A 1 286 ? 38.518 30.420 13.320 1.00 12.93 286 ASP A N 1
ATOM 2432 C CA . ASP A 1 286 ? 37.118 30.600 12.904 1.00 14.20 286 ASP A CA 1
ATOM 2433 C C . ASP A 1 286 ? 36.133 30.144 13.935 1.00 12.33 286 ASP A C 1
ATOM 2434 O O . ASP A 1 286 ? 34.914 30.363 13.766 1.00 13.32 286 ASP A O 1
ATOM 2439 N N . ALA A 1 287 ? 36.563 29.523 15.005 1.00 11.96 287 ALA A N 1
ATOM 2440 C CA . ALA A 1 287 ? 35.661 29.026 16.025 1.00 11.52 287 ALA A CA 1
ATOM 2441 C C . ALA A 1 287 ? 35.260 30.156 16.996 1.00 11.31 287 ALA A C 1
ATOM 2442 O O . ALA A 1 287 ? 36.089 31.011 17.310 1.00 11.38 287 ALA A O 1
ATOM 2444 N N . GLY A 1 288 ? 34.009 30.167 17.385 1.00 11.44 288 GLY A N 1
ATOM 2445 C CA . GLY A 1 288 ? 33.512 31.046 18.390 1.00 11.36 288 GLY A CA 1
ATOM 2446 C C . GLY A 1 288 ? 33.459 30.412 19.736 1.00 10.07 288 GLY A C 1
ATOM 2447 O O . GLY A 1 288 ? 34.240 29.551 20.102 1.00 11.27 288 GLY A O 1
ATOM 2448 N N . HIS A 1 289 ? 32.467 30.834 20.521 1.00 9.78 289 HIS A N 1
ATOM 2449 C CA . HIS A 1 289 ? 32.291 30.279 21.884 1.00 9.64 289 HIS A CA 1
ATOM 2450 C C . HIS A 1 289 ? 32.103 28.760 21.875 1.00 9.18 289 HIS A C 1
ATOM 2451 O O . HIS A 1 289 ? 32.602 28.066 22.751 1.00 9.24 289 HIS A O 1
ATOM 2458 N N . PHE A 1 290 ? 31.337 28.266 20.895 1.00 8.90 290 PHE A N 1
ATOM 2459 C CA . PHE A 1 290 ? 31.014 26.822 20.825 1.00 9.09 290 PHE A CA 1
ATOM 2460 C C . PHE A 1 290 ? 32.089 26.129 20.033 1.00 8.46 290 PHE A C 1
ATOM 2461 O O . PHE A 1 290 ? 31.966 25.784 18.871 1.00 9.82 290 PHE A O 1
ATOM 2469 N N . VAL A 1 291 ? 33.233 25.960 20.720 1.00 9.11 291 VAL A N 1
ATOM 2470 C CA . VAL A 1 291 ? 34.445 25.469 20.047 1.00 9.76 291 VAL A CA 1
ATOM 2471 C C . VAL A 1 291 ? 34.217 24.056 19.493 1.00 9.01 291 VAL A C 1
ATOM 2472 O O . VAL A 1 291 ? 34.819 23.686 18.477 1.00 10.09 291 VAL A O 1
ATOM 2476 N N . GLN A 1 292 ? 33.337 23.292 20.130 1.00 9.22 292 GLN A N 1
ATOM 2477 C CA . GLN A 1 292 ? 33.072 21.902 19.708 1.00 9.46 292 GLN A CA 1
ATOM 2478 C C . GLN A 1 292 ? 32.413 21.830 18.352 1.00 9.77 292 GLN A C 1
ATOM 2479 O O . G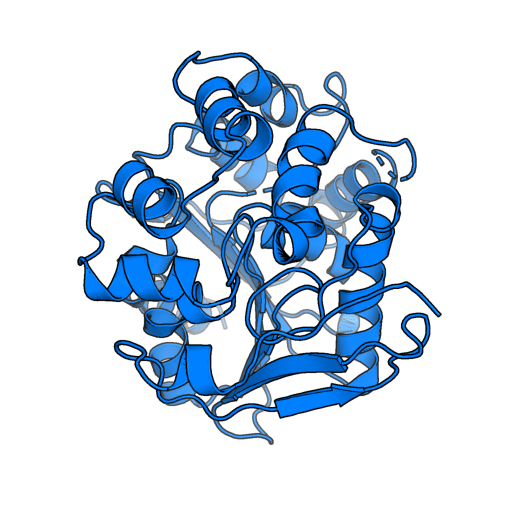LN A 1 292 ? 32.410 20.760 17.747 1.00 9.76 292 GLN A O 1
ATOM 2485 N N . GLU A 1 293 ? 31.853 22.932 17.824 1.00 9.59 293 GLU A N 1
ATOM 2486 C CA . GLU A 1 293 ? 31.390 22.937 16.444 1.00 9.86 293 GLU A CA 1
ATOM 2487 C C . GLU A 1 293 ? 32.549 22.843 15.462 1.00 10.27 293 GLU A C 1
ATOM 2488 O O . GLU A 1 293 ? 32.322 22.479 14.290 1.00 12.96 293 GLU A O 1
ATOM 2494 N N . PHE A 1 294 ? 33.775 23.117 15.885 1.00 10.45 294 PHE A N 1
ATOM 2495 C CA . PHE A 1 294 ? 35.040 22.853 15.207 1.00 11.47 294 PHE A CA 1
ATOM 2496 C C . PHE A 1 294 ? 35.757 21.707 15.911 1.00 11.24 294 PHE A C 1
ATOM 2497 O O . PHE A 1 294 ? 36.980 21.650 16.003 1.00 14.02 294 PHE A O 1
ATOM 2505 N N . GLY A 1 295 ? 34.984 20.794 16.450 1.00 12.12 295 GLY A N 1
ATOM 2506 C CA . GLY A 1 295 ? 35.492 19.860 17.439 1.00 13.10 295 GLY A CA 1
ATOM 2507 C C . GLY A 1 295 ? 36.235 18.657 16.898 1.00 13.03 295 GLY A C 1
ATOM 2508 O O . GLY A 1 295 ? 37.018 18.028 17.595 1.00 14.63 295 GLY A O 1
ATOM 2509 N N . GLU A 1 296 ? 36.067 18.297 15.650 1.00 13.51 296 GLU A N 1
ATOM 2510 C CA . GLU A 1 296 ? 36.824 17.218 15.030 1.00 13.72 296 GLU A CA 1
ATOM 2511 C C . GLU A 1 296 ? 38.296 17.546 15.122 1.00 13.75 296 GLU A C 1
ATOM 2512 O O . GLU A 1 296 ? 39.130 16.719 15.546 1.00 14.71 296 GLU A O 1
ATOM 2518 N N . GLN A 1 297 ? 38.677 18.795 14.806 1.00 13.89 297 GLN A N 1
ATOM 2519 C CA . GLN A 1 297 ? 40.057 19.239 14.893 1.00 14.88 297 GLN A CA 1
ATOM 2520 C C . GLN A 1 297 ? 40.536 19.200 16.352 1.00 13.32 297 GLN A C 1
ATOM 2521 O O . GLN A 1 297 ? 41.665 18.786 16.622 1.00 14.50 297 GLN A O 1
ATOM 2527 N N . VAL A 1 298 ? 39.719 19.713 17.290 1.00 13.17 298 VAL A N 1
ATOM 2528 C CA . VAL A 1 298 ? 40.146 19.687 18.682 1.00 13.28 298 VAL A CA 1
ATOM 2529 C C . VAL A 1 298 ? 40.424 18.267 19.129 1.00 12.18 298 VAL A C 1
ATOM 2530 O O . VAL A 1 298 ? 41.435 18.029 19.781 1.00 12.84 298 VAL A O 1
ATOM 2534 N N . ALA A 1 299 ? 39.488 17.350 18.837 1.00 12.14 299 ALA A N 1
ATOM 2535 C CA . ALA A 1 299 ? 39.658 15.986 19.292 1.00 11.97 299 ALA A CA 1
ATOM 2536 C C . ALA A 1 299 ? 40.887 15.338 18.668 1.00 11.63 299 ALA A C 1
ATOM 2537 O O . ALA A 1 299 ? 41.645 14.675 19.359 1.00 13.16 299 ALA A O 1
ATOM 2539 N N . ARG A 1 300 ? 41.059 15.491 17.361 1.00 12.96 300 ARG A N 1
ATOM 2540 C CA . ARG A 1 300 ? 42.191 14.845 16.710 1.00 14.05 300 ARG A CA 1
ATOM 2541 C C . ARG A 1 300 ? 43.514 15.413 17.213 1.00 13.11 300 ARG A C 1
ATOM 2542 O O . ARG A 1 300 ? 44.459 14.661 17.468 1.00 14.17 300 ARG A O 1
ATOM 2557 N N . GLU A 1 301 ? 43.596 16.737 17.343 1.00 12.71 301 GLU A N 1
ATOM 2558 C CA . GLU A 1 301 ? 44.849 17.337 17.813 1.00 13.10 301 GLU A CA 1
ATOM 2559 C C . GLU A 1 301 ? 45.116 16.995 19.267 1.00 12.61 301 GLU A C 1
ATOM 2560 O O . GLU A 1 301 ? 46.280 16.807 19.656 1.00 13.40 301 GLU A O 1
ATOM 2566 N N . ALA A 1 302 ? 44.061 16.926 20.095 1.00 12.12 302 ALA A N 1
ATOM 2567 C CA . ALA A 1 302 ? 44.261 16.534 21.485 1.00 12.44 302 ALA A CA 1
ATOM 2568 C C . ALA A 1 302 ? 44.848 15.154 21.581 1.00 12.53 302 ALA A C 1
ATOM 2569 O O . ALA A 1 302 ? 45.791 14.881 22.344 1.00 13.30 302 ALA A O 1
ATOM 2571 N N . LEU A 1 303 ? 44.287 14.212 20.822 1.00 12.85 303 LEU A N 1
ATOM 2572 C CA . LEU A 1 303 ? 44.813 12.839 20.831 1.00 13.17 303 LEU A CA 1
ATOM 2573 C C . LEU A 1 303 ? 46.261 12.796 20.414 1.00 13.48 303 LEU A C 1
ATOM 2574 O O . LEU A 1 303 ? 47.075 12.069 20.987 1.00 15.42 303 LEU A O 1
ATOM 2579 N N . LYS A 1 304 ? 46.614 13.544 19.365 1.00 13.29 304 LYS A N 1
ATOM 2580 C CA . LYS A 1 304 ? 48.011 13.610 18.931 1.00 14.01 304 LYS A CA 1
ATOM 2581 C C . LYS A 1 304 ? 48.909 14.167 20.013 1.00 14.11 304 LYS A C 1
ATOM 2582 O O . LYS A 1 304 ? 50.033 13.718 20.224 1.00 15.45 304 LYS A O 1
ATOM 2588 N N . HIS A 1 305 ? 48.427 15.183 20.730 1.00 13.19 305 HIS A N 1
ATOM 2589 C CA . HIS A 1 305 ? 49.197 15.777 21.804 1.00 12.73 305 HIS A CA 1
ATOM 2590 C C . HIS A 1 305 ? 49.411 14.789 22.936 1.00 13.40 305 HIS A C 1
ATOM 2591 O O . HIS A 1 305 ? 50.524 14.693 23.488 1.00 14.80 305 HIS A O 1
ATOM 2598 N N . PHE A 1 306 ? 48.387 14.058 23.287 1.00 13.30 306 PHE A N 1
ATOM 2599 C CA . PHE A 1 306 ? 48.530 13.073 24.356 1.00 14.36 306 PHE A CA 1
ATOM 2600 C C . PHE A 1 306 ? 49.452 11.930 23.936 1.00 15.35 306 PHE A C 1
ATOM 2601 O O . PHE A 1 306 ? 50.214 11.465 24.764 1.00 17.92 306 PHE A O 1
ATOM 2609 N N . ALA A 1 307 ? 49.429 11.516 22.672 1.00 15.34 307 ALA A N 1
ATOM 2610 C CA . ALA A 1 307 ? 50.287 10.412 22.195 1.00 17.29 307 ALA A CA 1
ATOM 2611 C C . ALA A 1 307 ? 51.735 10.832 22.305 1.00 18.28 307 ALA A C 1
ATOM 2612 O O . ALA A 1 307 ? 52.596 9.979 22.619 1.00 23.28 307 ALA A O 1
ATOM 2614 N N . GLU A 1 308 ? 52.083 12.091 22.085 1.00 18.99 308 GLU A N 1
ATOM 2615 C CA . GLU A 1 308 ? 53.473 12.514 22.032 1.00 22.24 308 GLU A CA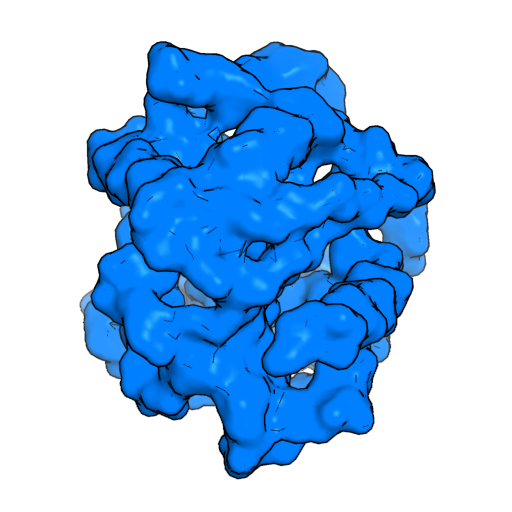 1
ATOM 2616 C C . GLU A 1 308 ? 54.006 12.854 23.420 1.00 24.19 308 GLU A C 1
ATOM 2617 O O . GLU A 1 308 ? 55.229 13.084 23.564 1.00 31.57 308 GLU A O 1
ATOM 2623 N N . THR A 1 309 ? 53.154 12.820 24.439 1.00 25.25 309 THR A N 1
ATOM 2624 C CA . THR A 1 309 ? 53.535 13.098 25.823 1.00 31.12 309 THR A CA 1
ATOM 2625 C C . THR A 1 309 ? 53.238 11.899 26.716 1.00 30.18 309 THR A C 1
ATOM 2626 O O . THR A 1 309 ? 53.198 11.968 27.955 1.00 43.52 309 THR A O 1
ATOM 2630 N N . GLU A 1 310 ? 53.019 10.711 26.134 1.00 42.65 310 GLU A N 1
ATOM 2631 C CA . GLU A 1 310 ? 52.639 9.550 26.946 1.00 58.62 310 GLU A CA 1
ATOM 2632 C C . GLU A 1 310 ? 53.785 8.979 27.766 1.00 64.39 310 GLU A C 1
ATOM 2633 O O . GLU A 1 310 ? 53.529 8.395 28.852 1.00 59.23 310 GLU A O 1
#

B-factor: mean 18.59, std 11.39, range [8.2, 99.54]